Protein AF-C4F839-F1 (afdb_monomer_lite)

Secondary structure (DSSP, 8-state):
-------HHHHHHHHHHHTT-PPPPEES--S--HHHHHHHHHHHHHHH-TTS-----------S---EEHHHHHHHHHS-B--GGG-SS-EEEEE-TTT--TT--HHHHHHHHHS-B---HHHHTT--EEEEEETTEEEEEEEEEEEEETTSS---S----HHHHTT-EEEEEEEPPHHHHHHHTT-B-GGGSPTT---SEEEE--SS-HHHHHHHHHHHHHHHH-HHHHHHHHH--TT-TT---TT-HHHHHHHHHHHHHHTT-S-TTHHHHHHHT--TTGGGS---HHHHHTS-HHHHHHHHHHHHHHGGGSTTHIIIIIITTTHHHHHHHHHHHHTT--

Foldseek 3Di:
DDPPDPDPVVVVQVVCVVVVHHDFDKDAFDPDDPVRSQASVQVVCVVVDPVVDRDDDHDHDDDDGGIDGVVVVCLLVVAEADDLALFQAKEKEFELAPPDGPPDDPVSLLLSQFALAQDDPVQCQRHQKYFYDYPQFTAFIWGFPDKDQGPPDDRPNDDDDPVSSPNGIGTDTGGDDPLVCVSGHSHGHPVVDDPPDPHRIDIRGHLFHLVLLLLLLVLLVVCVPDLVSLVLLQVDDPPDPPRDDPPCVVVSVVVNLVSCVVGNLQPPCLVVLLVVLVDPCPLQDQDDPVSLVPDDLSNLSSSSNVLSVVCVVPPSCSSNGCSSVCSNSSSSVSSCVSSVSD

pLDDT: mean 80.48, std 17.96, range [26.86, 97.75]

Radius of gyration: 27.44 Å; chains: 1; bounding box: 58×52×88 Å

Sequence (342 aa):
MHDGSESDKARKIAEIQARGRQPLIEILAFGLDEKGAYKVEAAAIDLLGLKNLTNKQAGHESSLYGRIEVSELDARFDHGELTESDFLEDAVLVKVNQLYRNGMSDFELYEVTRGFWRVDKSKVEGIHLALAVYDGMVLEAYEIATWLPAGSGMCAARSVSQAELAHRMEFVGRVADRCIRDRYVGKGVSGLYAPGSANPIRYVKAAYSRKALAEIHRVLEDIELTGEKREWCSNFSFYDPLQDDPYGLENSLNELLDLAYRGGFVPVDYEVVYQSIGKDDIALRKASKKELSNLSDHQLVSILGYQFRDDHFDNGSWIRTYVANGLAYHYFHELAARWGCA

Organism: NCBI:txid521003

Structure (mmCIF, N/CA/C/O backbone):
data_AF-C4F839-F1
#
_entry.id   AF-C4F839-F1
#
loop_
_atom_site.group_PDB
_atom_site.id
_atom_site.type_symbol
_atom_site.label_atom_id
_atom_site.label_alt_id
_atom_site.label_comp_id
_atom_site.label_asym_id
_atom_site.label_entity_id
_atom_site.label_seq_id
_atom_site.pdbx_PDB_ins_code
_atom_site.Cartn_x
_atom_site.Cartn_y
_atom_site.Cartn_z
_atom_site.occupancy
_atom_site.B_iso_or_equiv
_atom_site.auth_seq_id
_atom_site.auth_comp_id
_atom_site.auth_asym_id
_atom_site.auth_atom_id
_atom_site.pdbx_PDB_model_num
ATOM 1 N N . MET A 1 1 ? -24.156 -15.213 -51.133 1.00 31.38 1 MET A N 1
ATOM 2 C CA . MET A 1 1 ? -23.637 -16.433 -51.790 1.00 31.38 1 MET A CA 1
ATOM 3 C C . MET A 1 1 ? -22.699 -17.102 -50.800 1.00 31.38 1 MET A C 1
ATOM 5 O O . MET A 1 1 ? -22.006 -16.384 -50.100 1.00 31.38 1 MET A O 1
ATOM 9 N N . HIS A 1 2 ? -22.802 -18.423 -50.661 1.00 27.88 2 HIS A N 1
ATOM 10 C CA . HIS A 1 2 ? -22.146 -19.255 -49.646 1.00 27.88 2 HIS A CA 1
ATOM 11 C C . HIS A 1 2 ? -20.632 -19.009 -49.521 1.00 27.88 2 HIS A C 1
ATOM 13 O O . HIS A 1 2 ? -19.911 -19.134 -50.509 1.00 27.88 2 HIS A O 1
ATOM 19 N N . ASP A 1 3 ? -20.175 -18.745 -48.296 1.00 34.38 3 ASP A N 1
ATOM 20 C CA . ASP A 1 3 ? -18.763 -18.720 -47.900 1.00 34.38 3 ASP A CA 1
ATOM 21 C C . ASP A 1 3 ? -18.244 -20.168 -47.794 1.00 34.38 3 ASP A C 1
ATOM 23 O O . ASP A 1 3 ? -18.296 -20.819 -46.752 1.00 34.38 3 ASP A O 1
ATOM 27 N N . GLY A 1 4 ? -17.844 -20.729 -48.935 1.00 38.25 4 GLY A N 1
ATOM 28 C CA . GLY A 1 4 ? -17.375 -22.108 -49.083 1.00 38.25 4 GLY A CA 1
ATOM 29 C C . GLY A 1 4 ? -15.868 -22.260 -48.883 1.00 38.25 4 GLY A C 1
ATOM 30 O O . GLY A 1 4 ? -15.170 -22.667 -49.807 1.00 38.25 4 GLY A O 1
ATOM 31 N N . SER A 1 5 ? -15.354 -21.953 -47.692 1.00 43.06 5 SER A N 1
ATOM 32 C CA . SER A 1 5 ? -13.978 -22.300 -47.317 1.00 43.06 5 SER A CA 1
ATOM 33 C C . SER A 1 5 ? -13.905 -22.723 -45.851 1.00 43.06 5 SER A C 1
ATOM 35 O O . SER A 1 5 ? -13.421 -21.980 -44.994 1.00 43.06 5 SER A O 1
ATOM 37 N N . GLU A 1 6 ? -14.302 -23.964 -45.566 1.00 50.94 6 GLU A N 1
ATOM 38 C CA . GLU A 1 6 ? -13.705 -24.715 -44.459 1.00 50.94 6 GLU A CA 1
ATOM 39 C C . GLU A 1 6 ? -12.196 -24.824 -44.729 1.00 50.94 6 GLU A C 1
ATOM 41 O O . GLU A 1 6 ? -11.729 -25.706 -45.446 1.00 50.94 6 GLU A O 1
ATOM 46 N N . SER A 1 7 ? -11.430 -23.840 -44.251 1.00 64.81 7 SER A N 1
ATOM 47 C CA . SER A 1 7 ? -10.008 -23.739 -44.581 1.00 64.81 7 SER A CA 1
ATOM 48 C C . SER A 1 7 ? -9.229 -24.912 -43.982 1.00 64.81 7 SER A C 1
ATOM 50 O O . SER A 1 7 ? -9.583 -25.433 -42.923 1.00 64.81 7 SER A O 1
ATOM 52 N N . ASP A 1 8 ? -8.122 -25.301 -44.614 1.00 64.12 8 ASP A N 1
ATOM 53 C CA . ASP A 1 8 ? -7.217 -26.357 -44.136 1.00 64.12 8 ASP A CA 1
ATOM 54 C C . ASP A 1 8 ? -6.820 -26.214 -42.651 1.00 64.12 8 ASP A C 1
ATOM 56 O O . ASP A 1 8 ? -6.572 -27.212 -41.970 1.00 64.12 8 ASP A O 1
ATOM 60 N N . LYS A 1 9 ? -6.847 -24.982 -42.123 1.00 65.06 9 LYS A N 1
ATOM 61 C CA . LYS A 1 9 ? -6.692 -24.645 -40.702 1.00 65.06 9 LYS A CA 1
ATOM 62 C C . LYS A 1 9 ? -7.774 -25.278 -39.821 1.00 65.06 9 LYS A C 1
ATOM 64 O O . LYS A 1 9 ? -7.443 -25.879 -38.802 1.00 65.06 9 LYS A O 1
ATOM 69 N N . ALA A 1 10 ? -9.048 -25.171 -40.202 1.00 74.69 10 ALA A N 1
ATOM 70 C CA . ALA A 1 10 ? -10.168 -25.737 -39.447 1.00 74.69 10 ALA A CA 1
ATOM 71 C C . ALA A 1 10 ? -10.065 -27.267 -39.378 1.00 74.69 10 ALA A C 1
ATOM 73 O O . ALA A 1 10 ? -10.194 -27.858 -38.306 1.00 74.69 10 ALA A O 1
ATOM 74 N N . ARG A 1 11 ? -9.699 -27.898 -40.501 1.00 79.06 11 ARG A N 1
ATOM 75 C CA . ARG A 1 11 ? -9.433 -29.339 -40.567 1.00 79.06 11 ARG A CA 1
ATOM 76 C C . ARG A 1 11 ? -8.268 -29.754 -39.664 1.00 79.06 11 ARG A C 1
ATOM 78 O O . ARG A 1 11 ? -8.359 -30.768 -38.976 1.00 79.06 11 ARG A O 1
ATOM 85 N N . LYS A 1 12 ? -7.184 -28.971 -39.629 1.00 74.38 12 LYS A N 1
ATOM 86 C CA . LYS A 1 12 ? -6.017 -29.264 -38.784 1.00 74.38 12 LYS A CA 1
ATOM 87 C C . LYS A 1 12 ? -6.312 -29.102 -37.292 1.00 74.38 12 LYS A C 1
ATOM 89 O O . LYS A 1 12 ? -5.870 -29.927 -36.497 1.00 74.38 12 LYS A O 1
ATOM 94 N N . ILE A 1 13 ? -7.082 -28.082 -36.915 1.00 77.62 13 ILE A N 1
ATOM 95 C CA . ILE A 1 13 ? -7.532 -27.873 -35.532 1.00 77.62 13 ILE A CA 1
ATOM 96 C C . ILE A 1 13 ? -8.406 -29.044 -35.073 1.00 77.62 13 ILE A C 1
ATOM 98 O O . ILE A 1 13 ? -8.151 -29.605 -34.008 1.00 77.62 13 ILE A O 1
ATOM 102 N N . ALA A 1 14 ? -9.359 -29.474 -35.906 1.00 80.31 14 ALA A N 1
ATOM 103 C CA . ALA A 1 14 ? -10.191 -30.640 -35.620 1.00 80.31 14 ALA A CA 1
ATOM 104 C C . ALA A 1 14 ? -9.354 -31.925 -35.462 1.00 80.31 14 ALA A C 1
ATOM 106 O O . ALA A 1 14 ? -9.616 -32.726 -34.568 1.00 80.31 14 ALA A O 1
ATOM 107 N N . GLU A 1 15 ? -8.298 -32.105 -36.266 1.00 83.12 15 GLU A N 1
ATOM 108 C CA . GLU A 1 15 ? -7.367 -33.237 -36.142 1.00 83.12 15 GLU A CA 1
ATOM 109 C C . GLU A 1 15 ? -6.588 -33.224 -34.811 1.00 83.12 15 GLU A C 1
ATOM 111 O O . GLU A 1 15 ? -6.397 -34.272 -34.192 1.00 83.12 15 GLU A O 1
ATOM 116 N N . ILE A 1 16 ? -6.137 -32.049 -34.357 1.00 79.69 16 ILE A N 1
ATOM 117 C CA . ILE A 1 16 ? -5.421 -31.881 -33.081 1.00 79.69 16 ILE A CA 1
ATOM 118 C C . ILE A 1 16 ? -6.354 -32.203 -31.905 1.00 79.69 16 ILE A C 1
ATOM 120 O O . ILE A 1 16 ? -5.985 -32.979 -31.019 1.00 79.69 16 ILE A O 1
ATOM 124 N N . GLN A 1 17 ? -7.582 -31.682 -31.951 1.00 81.69 17 GLN A N 1
ATOM 125 C CA . GLN A 1 17 ? -8.611 -31.909 -30.936 1.00 81.69 17 GLN A CA 1
ATOM 126 C C . GLN A 1 17 ? -9.064 -33.372 -30.882 1.00 81.69 17 GLN A C 1
ATOM 128 O O . GLN A 1 17 ? -9.204 -33.929 -29.794 1.00 81.69 17 GLN A O 1
ATOM 133 N N . ALA A 1 18 ? -9.187 -34.044 -32.032 1.00 83.88 18 ALA A N 1
ATOM 134 C CA . ALA A 1 18 ? -9.512 -35.470 -32.106 1.00 83.88 18 ALA A CA 1
ATOM 135 C C . ALA A 1 18 ? -8.459 -36.374 -31.433 1.00 83.88 18 ALA A C 1
ATOM 137 O O . ALA A 1 18 ? -8.766 -37.500 -31.047 1.00 83.88 18 ALA A O 1
ATOM 138 N N . ARG A 1 19 ? -7.221 -35.890 -31.254 1.00 85.62 19 ARG A N 1
ATOM 139 C CA . ARG A 1 19 ? -6.144 -36.588 -30.528 1.00 85.62 19 ARG A CA 1
ATOM 140 C C . ARG A 1 19 ? -6.087 -36.224 -29.037 1.00 85.62 19 ARG A C 1
ATOM 142 O O . ARG A 1 19 ? -5.096 -36.539 -28.380 1.00 85.62 19 ARG A O 1
ATOM 149 N N . GLY A 1 20 ? -7.109 -35.542 -28.512 1.00 78.06 20 GLY A N 1
ATOM 150 C CA . GLY A 1 20 ? -7.181 -35.101 -27.116 1.00 78.06 20 GLY A CA 1
ATOM 151 C C . GLY A 1 20 ? -6.183 -33.996 -26.760 1.00 78.06 20 GLY A C 1
ATOM 152 O O . GLY A 1 20 ? -5.874 -33.807 -25.587 1.00 78.06 20 GLY A O 1
ATOM 153 N N . ARG A 1 21 ? -5.639 -33.289 -27.758 1.00 73.81 21 ARG A N 1
ATOM 154 C CA . ARG A 1 21 ? -4.710 -32.167 -27.569 1.00 73.81 21 ARG A CA 1
ATOM 155 C C . ARG A 1 21 ? -5.401 -30.867 -27.958 1.00 73.81 21 ARG A C 1
ATOM 157 O O . ARG A 1 21 ? -6.303 -30.871 -28.788 1.00 73.81 21 ARG A O 1
ATOM 164 N N . GLN A 1 22 ? -4.967 -29.753 -27.385 1.00 70.94 22 GLN A N 1
ATOM 165 C CA . GLN A 1 22 ? -5.417 -28.430 -27.813 1.00 70.94 22 GLN A CA 1
ATOM 166 C C . GLN A 1 22 ? -4.364 -27.795 -28.728 1.00 70.94 22 GLN A C 1
ATOM 168 O O . GLN A 1 22 ? -3.172 -28.060 -28.545 1.00 70.94 22 GLN A O 1
ATOM 173 N N . PRO A 1 23 ? -4.767 -26.996 -29.732 1.00 71.62 23 PRO A N 1
ATOM 174 C CA . PRO A 1 23 ? -3.825 -26.205 -30.511 1.00 71.62 23 PRO A CA 1
ATOM 175 C C . PRO A 1 23 ? -3.066 -25.243 -29.592 1.00 71.62 23 PRO A C 1
ATOM 177 O O . PRO A 1 23 ? -3.677 -24.401 -28.940 1.00 71.62 23 PRO A O 1
ATOM 180 N N . LEU A 1 24 ? -1.741 -25.376 -29.545 1.00 61.72 24 LEU A N 1
ATOM 181 C CA . LEU A 1 24 ? -0.869 -24.419 -28.872 1.00 61.72 24 LEU A CA 1
ATOM 182 C C . LEU A 1 24 ? -0.624 -23.246 -29.824 1.00 61.72 24 LEU A C 1
ATOM 184 O O . LEU A 1 24 ? -0.189 -23.457 -30.958 1.00 61.72 24 LEU A O 1
ATOM 188 N N . ILE A 1 25 ? -0.934 -22.031 -29.376 1.00 69.12 25 ILE A N 1
ATOM 189 C CA . ILE A 1 25 ? -0.643 -20.802 -30.114 1.00 69.12 25 ILE A CA 1
ATOM 190 C C . ILE A 1 25 ? 0.573 -20.160 -29.449 1.00 69.12 25 ILE A C 1
ATOM 192 O O . ILE A 1 25 ? 0.538 -19.835 -28.266 1.00 69.12 25 ILE A O 1
ATOM 196 N N . GLU A 1 26 ? 1.649 -19.998 -30.213 1.00 53.44 26 GLU A N 1
ATOM 197 C CA . GLU A 1 26 ? 2.885 -19.353 -29.767 1.00 53.44 26 GLU A CA 1
ATOM 198 C C . GLU A 1 26 ? 3.080 -18.059 -30.559 1.00 53.44 26 GLU A C 1
ATOM 200 O O . GLU A 1 26 ? 2.948 -18.053 -31.788 1.00 53.44 26 GLU A O 1
ATOM 205 N N . ILE A 1 27 ? 3.409 -16.961 -29.873 1.00 63.25 27 ILE A N 1
ATOM 206 C CA . ILE A 1 27 ? 3.765 -15.707 -30.535 1.00 63.25 27 ILE A CA 1
ATOM 207 C C . ILE A 1 27 ? 5.277 -15.685 -30.721 1.00 63.25 27 ILE A C 1
ATOM 209 O O . ILE A 1 27 ? 6.064 -15.746 -29.775 1.00 63.25 27 ILE A O 1
ATOM 213 N N . LEU A 1 28 ? 5.689 -15.602 -31.982 1.00 58.81 28 LEU A N 1
ATOM 214 C CA . LEU A 1 28 ? 7.099 -15.652 -32.357 1.00 58.81 28 LEU A CA 1
ATOM 215 C C . LEU A 1 28 ? 7.847 -14.358 -32.005 1.00 58.81 28 LEU A C 1
ATOM 217 O O . LEU A 1 28 ? 9.028 -14.427 -31.677 1.00 58.81 28 LEU A O 1
ATOM 221 N N . ALA A 1 29 ? 7.169 -13.208 -32.053 1.00 61.94 29 ALA A N 1
ATOM 222 C CA . ALA A 1 29 ? 7.664 -11.913 -31.589 1.00 61.94 29 ALA A CA 1
ATOM 223 C C . ALA A 1 29 ? 6.498 -10.950 -31.302 1.00 61.94 29 ALA A C 1
ATOM 225 O O . ALA A 1 29 ? 5.458 -11.031 -31.954 1.00 61.94 29 ALA A O 1
ATOM 226 N N . PHE A 1 30 ? 6.685 -10.027 -30.354 1.00 59.69 30 PHE A N 1
ATOM 227 C CA . PHE A 1 30 ? 5.681 -9.047 -29.914 1.00 59.69 30 PHE A CA 1
ATOM 228 C C . PHE A 1 30 ? 6.278 -7.627 -29.860 1.00 59.69 30 PHE A C 1
ATOM 230 O O . PHE A 1 30 ? 7.500 -7.475 -29.883 1.00 59.69 30 PHE A O 1
ATOM 237 N N . GLY A 1 31 ? 5.425 -6.595 -29.793 1.00 51.44 31 GLY A N 1
ATOM 238 C CA . GLY A 1 31 ? 5.858 -5.191 -29.668 1.00 51.44 31 GLY A CA 1
ATOM 239 C C . GLY A 1 31 ? 6.483 -4.601 -30.938 1.00 51.44 31 GLY A C 1
ATOM 240 O O . GLY A 1 31 ? 7.258 -3.649 -30.873 1.00 51.44 31 GLY A O 1
ATOM 241 N N . LEU A 1 32 ? 6.185 -5.193 -32.095 1.00 56.88 32 LEU A N 1
ATOM 242 C CA . LEU A 1 32 ? 6.723 -4.772 -33.384 1.00 56.88 32 LEU A CA 1
ATOM 243 C C . LEU A 1 32 ? 5.820 -3.715 -34.022 1.00 56.88 32 LEU A C 1
ATOM 245 O O . LEU A 1 32 ? 4.595 -3.799 -33.935 1.00 56.88 32 LEU A O 1
ATOM 249 N N . ASP A 1 33 ? 6.426 -2.755 -34.719 1.00 58.97 33 ASP A N 1
ATOM 250 C CA . ASP A 1 33 ? 5.683 -1.967 -35.694 1.00 58.97 33 ASP A CA 1
ATOM 251 C C . ASP A 1 33 ? 5.231 -2.871 -36.855 1.00 58.97 33 ASP A C 1
ATOM 253 O O . ASP A 1 33 ? 5.729 -3.984 -37.045 1.00 58.97 33 ASP A O 1
ATOM 257 N N . GLU A 1 34 ? 4.266 -2.402 -37.646 1.00 54.25 34 GLU A N 1
ATOM 258 C CA . GLU A 1 34 ? 3.679 -3.199 -38.731 1.00 54.25 34 GLU A CA 1
ATOM 259 C C . GLU A 1 34 ? 4.761 -3.752 -39.679 1.00 54.25 34 GLU A C 1
ATOM 261 O O . GLU A 1 34 ? 4.747 -4.921 -40.061 1.00 54.25 34 GLU A O 1
ATOM 266 N N . LYS A 1 35 ? 5.777 -2.935 -39.979 1.00 53.91 35 LYS A N 1
ATOM 267 C CA . LYS A 1 35 ? 6.919 -3.335 -40.808 1.00 53.91 35 LYS A CA 1
ATOM 268 C C . LYS A 1 35 ? 7.778 -4.417 -40.151 1.00 53.91 35 LYS A C 1
ATOM 270 O O . LYS A 1 35 ? 8.268 -5.289 -40.863 1.00 53.91 35 LYS A O 1
ATOM 275 N N . GLY A 1 36 ? 7.993 -4.369 -38.839 1.00 53.62 36 GLY A N 1
ATOM 276 C CA . GLY A 1 36 ? 8.740 -5.371 -38.085 1.00 53.62 36 GLY A CA 1
ATOM 277 C C . GLY A 1 36 ? 8.009 -6.709 -37.997 1.00 53.62 36 GLY A C 1
ATOM 278 O O . GLY A 1 36 ? 8.639 -7.754 -38.167 1.00 53.62 36 GLY A O 1
ATOM 279 N N . ALA A 1 37 ? 6.687 -6.688 -37.805 1.00 66.31 37 ALA A N 1
ATOM 280 C CA . ALA A 1 37 ? 5.865 -7.896 -37.725 1.00 66.31 37 ALA A CA 1
ATOM 281 C C . ALA A 1 37 ? 5.934 -8.727 -39.018 1.00 66.31 37 ALA A C 1
ATOM 283 O O . ALA A 1 37 ? 6.200 -9.930 -38.958 1.00 66.31 37 ALA A O 1
ATOM 284 N N . TYR A 1 38 ? 5.814 -8.074 -40.183 1.00 57.84 38 TYR A N 1
ATOM 285 C CA . TYR A 1 38 ? 5.910 -8.745 -41.487 1.00 57.84 38 TYR A CA 1
ATOM 286 C C . TYR A 1 38 ? 7.250 -9.465 -41.695 1.00 57.84 38 TYR A C 1
ATOM 288 O O . TYR A 1 38 ? 7.291 -10.577 -42.223 1.00 57.84 38 TYR A O 1
ATOM 296 N N . LYS A 1 39 ? 8.352 -8.860 -41.240 1.00 54.81 39 LYS A N 1
ATOM 297 C CA . LYS A 1 39 ? 9.701 -9.420 -41.403 1.00 54.81 39 LYS A CA 1
ATOM 298 C C . LYS A 1 39 ? 9.928 -10.670 -40.556 1.00 54.81 39 LYS A C 1
ATOM 300 O O . LYS A 1 39 ? 10.524 -11.643 -41.023 1.00 54.81 39 LYS A O 1
ATOM 305 N N . VAL A 1 40 ? 9.445 -10.659 -39.310 1.00 66.44 40 VAL A N 1
ATOM 306 C CA . VAL A 1 40 ? 9.547 -11.824 -38.420 1.00 66.44 40 VAL A CA 1
ATOM 307 C C . VAL A 1 40 ? 8.693 -12.977 -38.932 1.00 66.44 40 VAL A C 1
ATOM 309 O O . VAL A 1 40 ? 9.166 -14.115 -38.951 1.00 66.44 40 VAL A O 1
ATOM 312 N N . GLU A 1 41 ? 7.467 -12.690 -39.375 1.00 61.31 41 GLU A N 1
ATOM 313 C CA . GLU A 1 41 ? 6.574 -13.703 -39.941 1.00 61.31 41 GLU A CA 1
ATOM 314 C C . GLU A 1 41 ? 7.255 -14.440 -41.096 1.00 61.31 41 GLU A C 1
ATOM 316 O O . GLU A 1 41 ? 7.307 -15.669 -41.124 1.00 61.31 41 GLU A O 1
ATOM 321 N N . ALA A 1 42 ? 7.858 -13.699 -42.015 1.00 51.59 42 ALA A N 1
ATOM 322 C CA . ALA A 1 42 ? 8.511 -14.297 -43.158 1.00 51.59 42 ALA A CA 1
ATOM 323 C C . ALA A 1 42 ? 9.749 -15.122 -42.823 1.00 51.59 42 ALA A C 1
ATOM 325 O O . ALA A 1 42 ? 9.905 -16.218 -43.352 1.00 51.59 42 ALA A O 1
ATOM 326 N N . ALA A 1 43 ? 10.601 -14.629 -41.919 1.00 55.69 43 ALA A N 1
ATOM 327 C CA . ALA A 1 43 ? 11.754 -15.389 -41.452 1.00 55.69 43 ALA A CA 1
ATOM 328 C C . ALA A 1 43 ? 11.321 -16.721 -40.815 1.00 55.69 43 ALA A C 1
ATOM 330 O O . ALA A 1 43 ? 11.978 -17.746 -40.997 1.00 55.69 43 ALA A O 1
ATOM 331 N N . ALA A 1 44 ? 10.194 -16.727 -40.098 1.00 65.94 44 ALA A N 1
ATOM 332 C CA . ALA A 1 44 ? 9.634 -17.939 -39.519 1.00 65.94 44 ALA A CA 1
ATOM 333 C C . ALA A 1 44 ? 9.037 -18.886 -40.571 1.00 65.94 44 ALA A C 1
ATOM 335 O O . ALA A 1 44 ? 9.231 -20.099 -40.472 1.00 65.94 44 ALA A O 1
ATOM 336 N N . ILE A 1 45 ? 8.355 -18.350 -41.588 1.00 54.22 45 ILE A N 1
ATOM 337 C CA . ILE A 1 45 ? 7.828 -19.131 -42.718 1.00 54.22 45 ILE A CA 1
ATOM 338 C C . ILE A 1 45 ? 8.970 -19.815 -43.479 1.00 54.22 45 ILE A C 1
ATOM 340 O O . ILE A 1 45 ? 8.887 -21.014 -43.759 1.00 54.22 45 ILE A O 1
ATOM 344 N N . ASP A 1 46 ? 10.046 -19.082 -43.761 1.00 50.69 46 ASP A N 1
ATOM 345 C CA . ASP A 1 46 ? 11.216 -19.595 -44.474 1.00 50.69 46 ASP A CA 1
ATOM 346 C C . ASP A 1 46 ? 11.940 -20.683 -43.666 1.00 50.69 46 ASP A C 1
ATOM 348 O O . ASP A 1 46 ? 12.334 -21.711 -44.221 1.00 50.69 46 ASP A O 1
ATOM 352 N N . LEU A 1 47 ? 12.062 -20.499 -42.344 1.00 52.31 47 LEU A N 1
ATOM 353 C CA . LEU A 1 47 ? 12.706 -21.453 -41.435 1.00 52.31 47 LEU A CA 1
ATOM 354 C C . LEU A 1 47 ? 11.905 -22.756 -41.271 1.00 52.31 47 LEU A C 1
ATOM 356 O O . LEU A 1 47 ? 12.487 -23.839 -41.213 1.00 52.31 47 LEU A O 1
ATOM 360 N N . LEU A 1 48 ? 10.575 -22.665 -41.166 1.00 57.72 48 LEU A N 1
ATOM 361 C CA . LEU A 1 48 ? 9.690 -23.818 -40.942 1.00 57.72 48 LEU A CA 1
ATOM 362 C C . LEU A 1 48 ? 9.292 -24.533 -42.245 1.00 57.72 48 LEU A C 1
ATOM 364 O O . LEU A 1 48 ? 8.850 -25.686 -42.204 1.00 57.72 48 LEU A O 1
ATOM 368 N N . GLY A 1 49 ? 9.484 -23.873 -43.390 1.00 43.03 49 GLY A N 1
ATOM 369 C CA . GLY A 1 49 ? 9.191 -24.376 -44.725 1.00 43.03 49 GLY A CA 1
ATOM 370 C C . GLY A 1 49 ? 7.693 -24.398 -45.056 1.00 43.03 49 GLY A C 1
ATOM 371 O O . GLY A 1 49 ? 6.861 -24.916 -44.309 1.00 43.03 49 GLY A O 1
ATOM 372 N N . LEU A 1 50 ? 7.348 -23.931 -46.261 1.00 43.88 50 LEU A N 1
ATOM 373 C CA . LEU A 1 50 ? 5.979 -23.826 -46.807 1.00 43.88 50 LEU A CA 1
ATOM 374 C C . LEU A 1 50 ? 5.170 -25.142 -46.851 1.00 43.88 50 LEU A C 1
ATOM 376 O O . LEU A 1 50 ? 3.984 -25.122 -47.161 1.00 43.88 50 LEU A O 1
ATOM 380 N N . LYS A 1 51 ? 5.774 -26.300 -46.548 1.00 44.75 51 LYS A N 1
ATOM 381 C CA . LYS A 1 51 ? 5.062 -27.590 -46.497 1.00 44.75 51 LYS A CA 1
ATOM 382 C C . LYS A 1 51 ? 4.338 -27.845 -45.168 1.00 44.75 51 LYS A C 1
ATOM 384 O O . LYS A 1 51 ? 3.476 -28.717 -45.134 1.00 44.75 51 LYS A O 1
ATOM 389 N N . ASN A 1 52 ? 4.648 -27.085 -44.113 1.00 48.34 52 ASN A N 1
ATOM 390 C CA . ASN A 1 52 ? 4.039 -27.223 -42.783 1.00 48.34 52 ASN A CA 1
ATOM 391 C C . ASN A 1 52 ? 3.131 -26.043 -42.386 1.00 48.34 52 ASN A C 1
ATOM 393 O O . ASN A 1 52 ? 2.627 -26.018 -41.264 1.00 48.34 52 ASN A O 1
ATOM 397 N N . LEU A 1 53 ? 2.909 -25.073 -43.279 1.00 51.59 53 LEU A N 1
ATOM 398 C CA . LEU A 1 53 ? 2.207 -23.824 -42.975 1.00 51.59 53 LEU A CA 1
ATOM 399 C C . LEU A 1 53 ? 1.118 -23.544 -44.020 1.00 51.59 53 LEU A C 1
ATOM 401 O O . LEU A 1 53 ? 1.371 -23.578 -45.217 1.00 51.59 53 LEU A O 1
ATOM 405 N N . THR A 1 54 ? -0.102 -23.257 -43.564 1.00 45.72 54 THR A N 1
ATOM 406 C CA . THR A 1 54 ? -1.288 -23.000 -44.411 1.00 45.72 54 THR A CA 1
ATOM 407 C C . THR A 1 54 ? -1.544 -21.510 -44.701 1.00 45.72 54 THR A C 1
ATOM 409 O O . THR A 1 54 ? -2.621 -21.166 -45.185 1.00 45.72 54 THR A O 1
ATOM 412 N N . ASN A 1 55 ? -0.602 -20.608 -44.392 1.00 42.78 55 ASN A N 1
ATOM 413 C CA . ASN A 1 55 ? -0.770 -19.155 -44.570 1.00 42.78 55 ASN A CA 1
ATOM 414 C C . ASN A 1 55 ? -0.309 -18.660 -45.955 1.00 42.78 55 ASN A C 1
ATOM 416 O O . ASN A 1 55 ? 0.550 -19.264 -46.591 1.00 42.78 55 ASN A O 1
ATOM 420 N N . LYS A 1 56 ? -0.920 -17.566 -46.438 1.00 40.12 56 LYS A N 1
ATOM 421 C CA . LYS A 1 56 ? -0.935 -17.148 -47.857 1.00 40.12 56 LYS A CA 1
ATOM 422 C C . LYS A 1 56 ? 0.017 -15.998 -48.260 1.00 40.12 56 LYS A C 1
ATOM 424 O O . LYS A 1 56 ? -0.061 -15.584 -49.415 1.00 40.12 56 LYS A O 1
ATOM 429 N N . GLN A 1 57 ? 0.906 -15.475 -47.405 1.00 37.91 57 GLN A N 1
ATOM 430 C CA . GLN A 1 57 ? 1.819 -14.378 -47.803 1.00 37.91 57 GLN A CA 1
ATOM 431 C C . GLN A 1 57 ? 3.156 -14.386 -47.026 1.00 37.91 57 GLN A C 1
ATOM 433 O O . GLN A 1 57 ? 3.168 -14.776 -45.866 1.00 37.91 57 GLN A O 1
ATOM 438 N N . ALA A 1 58 ? 4.271 -14.005 -47.677 1.00 35.97 58 ALA A N 1
ATOM 439 C CA . ALA A 1 58 ? 5.657 -14.127 -47.179 1.00 35.97 58 ALA A CA 1
ATOM 440 C C . ALA A 1 58 ? 6.527 -12.888 -47.521 1.00 35.97 58 ALA A C 1
ATOM 442 O O . ALA A 1 58 ? 6.306 -12.270 -48.564 1.00 35.97 58 ALA A O 1
ATOM 443 N N . GLY A 1 59 ? 7.536 -12.549 -46.698 1.00 34.75 59 GLY A N 1
ATOM 444 C CA . GLY A 1 59 ? 8.514 -11.462 -46.962 1.00 34.75 59 GLY A CA 1
ATOM 445 C C . GLY A 1 59 ? 9.589 -11.129 -45.883 1.00 34.75 59 GLY A C 1
ATOM 446 O O . GLY A 1 59 ? 9.310 -10.406 -44.938 1.00 34.75 59 GLY A O 1
ATOM 447 N N . HIS A 1 60 ? 10.797 -11.689 -46.054 1.00 32.38 60 HIS A N 1
ATOM 448 C CA . HIS A 1 60 ? 12.176 -11.403 -45.577 1.00 32.38 60 HIS A CA 1
ATOM 449 C C . HIS A 1 60 ? 12.594 -10.576 -44.312 1.00 32.38 60 HIS A C 1
ATOM 451 O O . HIS A 1 60 ? 12.270 -9.403 -44.156 1.00 32.38 60 HIS A O 1
ATOM 457 N N . GLU A 1 61 ? 13.584 -11.181 -43.614 1.00 28.73 61 GLU A N 1
ATOM 458 C CA . GLU A 1 61 ? 14.782 -10.660 -42.885 1.00 28.73 61 GLU A CA 1
ATOM 459 C C . GLU A 1 61 ? 14.762 -10.425 -41.351 1.00 28.73 61 GLU A C 1
ATOM 461 O O . GLU A 1 61 ? 13.996 -9.639 -40.805 1.00 28.73 61 GLU A O 1
ATOM 466 N N . SER A 1 62 ? 15.679 -11.123 -40.654 1.00 30.06 62 SER A N 1
ATOM 467 C CA . SER A 1 62 ? 15.574 -11.560 -39.250 1.00 30.06 62 SER A CA 1
ATOM 468 C C . SER A 1 62 ? 16.484 -10.862 -38.226 1.00 30.06 62 SER A C 1
ATOM 470 O O . SER A 1 62 ? 17.482 -10.251 -38.588 1.00 30.06 62 SER A O 1
ATOM 472 N N . SER A 1 63 ? 16.193 -11.201 -36.959 1.00 29.42 63 SER A N 1
ATOM 473 C CA . SER A 1 63 ? 17.062 -11.298 -35.770 1.00 29.42 63 SER A CA 1
ATOM 474 C C . SER A 1 63 ? 16.990 -10.123 -34.796 1.00 29.42 63 SER A C 1
ATOM 476 O O . SER A 1 63 ? 17.728 -9.163 -34.966 1.00 29.42 63 SER A O 1
ATOM 478 N N . LEU A 1 64 ? 16.121 -10.235 -33.773 1.00 26.86 64 LEU A N 1
ATOM 479 C CA . LEU A 1 64 ? 16.223 -9.535 -32.471 1.00 26.86 64 LEU A CA 1
ATOM 480 C C . LEU A 1 64 ? 15.174 -9.978 -31.416 1.00 26.86 64 LEU A C 1
ATOM 482 O O . LEU A 1 64 ? 15.329 -9.642 -30.246 1.00 26.86 64 LEU A O 1
ATOM 486 N N . TYR A 1 65 ? 14.139 -10.750 -31.772 1.00 37.72 65 TYR A N 1
ATOM 487 C CA . TYR A 1 65 ? 12.974 -10.962 -30.897 1.00 37.72 65 TYR A CA 1
ATOM 488 C C . TYR A 1 65 ? 12.688 -12.455 -30.670 1.00 37.72 65 TYR A C 1
ATOM 490 O O . TYR A 1 65 ? 12.555 -13.217 -31.625 1.00 37.72 65 TYR A O 1
ATOM 498 N N . GLY A 1 66 ? 12.679 -12.875 -29.401 1.00 38.41 66 GLY A N 1
ATOM 499 C CA . GLY A 1 66 ? 12.434 -14.255 -28.965 1.00 38.41 66 GLY A CA 1
ATOM 500 C C . GLY A 1 66 ? 10.958 -14.565 -28.677 1.00 38.41 66 GLY A C 1
ATOM 501 O O . GLY A 1 66 ? 10.141 -13.656 -28.543 1.00 38.41 66 GLY A O 1
ATOM 502 N N . ARG A 1 67 ? 10.662 -15.868 -28.569 1.00 35.56 67 ARG A N 1
ATOM 503 C CA . ARG A 1 67 ? 9.328 -16.483 -28.417 1.00 35.56 67 ARG A CA 1
ATOM 504 C C . ARG A 1 67 ? 8.709 -16.207 -27.043 1.00 35.56 67 ARG A C 1
ATOM 506 O O . ARG A 1 67 ? 9.423 -16.334 -26.052 1.00 35.56 67 ARG A O 1
ATOM 513 N N . ILE A 1 68 ? 7.402 -15.936 -26.995 1.00 41.75 68 ILE A N 1
ATOM 514 C CA . ILE A 1 68 ? 6.589 -15.875 -25.764 1.00 41.75 68 ILE A CA 1
ATOM 515 C C . ILE A 1 68 ? 5.287 -16.663 -25.963 1.00 41.75 68 ILE A C 1
ATOM 517 O O . ILE A 1 68 ? 4.681 -16.636 -27.039 1.00 41.75 68 ILE A O 1
ATOM 521 N N . GLU A 1 69 ? 4.871 -17.394 -24.929 1.00 41.19 69 GLU A N 1
ATOM 522 C CA . GLU A 1 69 ? 3.614 -18.145 -24.919 1.00 41.19 69 GLU A CA 1
ATOM 523 C C . GLU A 1 69 ? 2.412 -17.187 -24.837 1.00 41.19 69 GLU A C 1
ATOM 525 O O . GLU A 1 69 ? 2.459 -16.181 -24.132 1.00 41.19 69 GLU A O 1
ATOM 530 N N . VAL A 1 70 ? 1.309 -17.479 -25.537 1.00 41.59 70 VAL A N 1
ATOM 531 C CA . VAL A 1 70 ? 0.105 -16.622 -25.503 1.00 41.59 70 VAL A CA 1
ATOM 532 C C . VAL A 1 70 ? -0.490 -16.523 -24.100 1.00 41.59 70 VAL A C 1
ATOM 534 O O . VAL A 1 70 ? -0.942 -15.453 -23.722 1.00 41.59 70 VAL A O 1
ATOM 537 N N . SER A 1 71 ? -0.426 -17.587 -23.299 1.00 42.88 71 SER A N 1
ATOM 538 C CA . SER A 1 71 ? -0.862 -17.564 -21.895 1.00 42.88 71 SER A CA 1
ATOM 539 C C . SER A 1 71 ? -0.057 -16.570 -21.049 1.00 42.88 71 SER A C 1
ATOM 541 O O . SER A 1 71 ? -0.600 -15.918 -20.162 1.00 42.88 71 SER A O 1
ATOM 543 N N . GLU A 1 72 ? 1.227 -16.408 -21.363 1.00 43.69 72 GLU A N 1
ATOM 544 C CA . GLU A 1 72 ? 2.116 -15.432 -20.744 1.00 43.69 72 GLU A CA 1
ATOM 545 C C . GLU A 1 72 ? 1.821 -14.011 -21.250 1.00 43.69 72 GLU A C 1
ATOM 547 O O . GLU A 1 72 ? 2.028 -13.047 -20.523 1.00 43.69 72 GLU A O 1
ATOM 552 N N . LEU A 1 73 ? 1.289 -13.869 -22.470 1.00 47.59 73 LEU A N 1
ATOM 553 C CA . LEU A 1 73 ? 0.808 -12.599 -23.013 1.00 47.59 73 LEU A CA 1
ATOM 554 C C . LEU A 1 73 ? -0.547 -12.186 -22.409 1.00 47.59 73 LEU A C 1
ATOM 556 O O . LEU A 1 73 ? -0.709 -11.033 -22.028 1.00 47.59 73 LEU A O 1
ATOM 560 N N . ASP A 1 74 ? -1.489 -13.120 -22.273 1.00 44.34 74 ASP A N 1
ATOM 561 C CA . ASP A 1 74 ? -2.788 -12.887 -21.633 1.00 44.34 74 ASP A CA 1
ATOM 562 C C . ASP A 1 74 ? -2.598 -12.559 -20.147 1.00 44.34 74 ASP A C 1
ATOM 564 O O . ASP A 1 74 ? -3.158 -11.581 -19.663 1.00 44.34 74 ASP A O 1
ATOM 568 N N . ALA A 1 75 ? -1.710 -13.273 -19.442 1.00 46.47 75 ALA A N 1
ATOM 569 C CA . ALA A 1 75 ? -1.276 -12.878 -18.102 1.00 46.47 75 ALA A CA 1
ATOM 570 C C . ALA A 1 75 ? -0.696 -11.450 -18.103 1.00 46.47 75 ALA A C 1
ATOM 572 O O . ALA A 1 75 ? -1.081 -10.624 -17.284 1.00 46.47 75 ALA A O 1
ATOM 573 N N . ARG A 1 76 ? 0.151 -11.099 -19.081 1.00 48.47 76 ARG A N 1
ATOM 574 C CA . ARG A 1 76 ? 0.723 -9.747 -19.199 1.00 48.47 76 ARG A CA 1
ATOM 575 C C . ARG A 1 76 ? -0.294 -8.629 -19.473 1.00 48.47 76 ARG A C 1
ATOM 577 O O . ARG A 1 76 ? 0.045 -7.481 -19.233 1.00 48.47 76 ARG A O 1
ATOM 584 N N . PHE A 1 77 ? -1.501 -8.904 -19.965 1.00 44.34 77 PHE A N 1
ATOM 585 C CA . PHE A 1 77 ? -2.495 -7.857 -20.264 1.00 44.34 77 PHE A CA 1
ATOM 586 C C . PHE A 1 77 ? -3.762 -7.919 -19.394 1.00 44.34 77 PHE A C 1
ATOM 588 O O . PHE A 1 77 ? -4.527 -6.957 -19.384 1.00 44.34 77 PHE A O 1
ATOM 595 N N . ASP A 1 78 ? -3.972 -8.997 -18.633 1.00 50.78 78 ASP A N 1
ATOM 596 C CA . ASP A 1 78 ? -5.139 -9.190 -17.751 1.00 50.78 78 ASP A CA 1
ATOM 597 C C . ASP A 1 78 ? -4.866 -8.786 -16.283 1.00 50.78 78 ASP A C 1
ATOM 599 O O . ASP A 1 78 ? -5.727 -8.817 -15.401 1.00 50.78 78 ASP A O 1
ATOM 603 N N . HIS A 1 79 ? -3.635 -8.386 -15.973 1.00 61.12 79 HIS A N 1
ATOM 604 C CA . HIS A 1 79 ? -3.232 -7.946 -14.644 1.00 61.12 79 HIS A CA 1
ATOM 605 C C . HIS A 1 79 ? -3.477 -6.440 -14.496 1.00 61.12 79 HIS A C 1
ATOM 607 O O . HIS A 1 79 ? -2.633 -5.629 -14.857 1.00 61.12 79 HIS A O 1
ATOM 613 N N . GLY A 1 80 ? -4.661 -6.097 -13.970 1.00 74.19 80 GLY A N 1
ATOM 614 C CA . GLY A 1 80 ? -5.192 -4.730 -13.842 1.00 74.19 80 GLY A CA 1
ATOM 615 C C . GLY A 1 80 ? -4.186 -3.603 -13.548 1.00 74.19 80 GLY A C 1
ATOM 616 O O . GLY A 1 80 ? -3.164 -3.802 -12.896 1.00 74.19 80 GLY A O 1
ATOM 617 N N . GLU A 1 81 ? -4.504 -2.405 -14.035 1.00 87.69 81 GLU A N 1
ATOM 618 C CA . GLU A 1 81 ? -3.677 -1.199 -13.895 1.00 87.69 81 GLU A CA 1
ATOM 619 C C . GLU A 1 81 ? -3.608 -0.701 -12.445 1.00 87.69 81 GLU A C 1
ATOM 621 O O . GLU A 1 81 ? -4.628 -0.617 -11.762 1.00 87.69 81 GLU A O 1
ATOM 626 N N . LEU A 1 82 ? -2.401 -0.329 -12.013 1.00 90.25 82 LEU A N 1
ATOM 627 C CA . LEU A 1 82 ? -2.131 0.309 -10.730 1.00 90.25 82 LEU A CA 1
ATOM 628 C C . LEU A 1 82 ? -2.406 1.810 -10.796 1.00 90.25 82 LEU A C 1
ATOM 630 O O . LEU A 1 82 ? -1.978 2.513 -11.718 1.00 90.25 82 LEU A O 1
ATOM 634 N N . THR A 1 83 ? -3.024 2.319 -9.741 1.00 89.44 83 THR A N 1
ATOM 635 C CA . THR A 1 83 ? -3.173 3.744 -9.452 1.00 89.44 83 THR A CA 1
ATOM 636 C C . THR A 1 83 ? -2.315 4.141 -8.250 1.00 89.44 83 THR A C 1
ATOM 638 O O . THR A 1 83 ? -1.756 3.301 -7.548 1.00 89.44 83 THR A O 1
ATOM 641 N N . GLU A 1 84 ? -2.177 5.444 -7.978 1.00 85.81 84 GLU A N 1
ATOM 642 C CA . GLU A 1 84 ? -1.380 5.926 -6.832 1.00 85.81 84 GLU A CA 1
ATOM 643 C C . GLU A 1 84 ? -1.907 5.395 -5.481 1.00 85.81 84 GLU A C 1
ATOM 645 O O . GLU A 1 84 ? -1.134 5.195 -4.546 1.00 85.81 84 GLU A O 1
ATOM 650 N N . SER A 1 85 ? -3.205 5.080 -5.401 1.00 82.94 85 SER A N 1
ATOM 651 C CA . SER A 1 85 ? -3.851 4.461 -4.237 1.00 82.94 85 SER A CA 1
ATOM 652 C C . SER A 1 85 ? -3.403 3.029 -3.941 1.00 82.94 85 SER A C 1
ATOM 654 O O . SER A 1 85 ? -3.643 2.548 -2.839 1.00 82.94 85 SER A O 1
ATOM 656 N N . ASP A 1 86 ? -2.765 2.335 -4.886 1.00 87.00 86 ASP A N 1
ATOM 657 C CA . ASP A 1 86 ? -2.321 0.951 -4.679 1.00 87.00 86 ASP A CA 1
ATOM 658 C C . ASP A 1 86 ? -0.963 0.856 -3.966 1.00 87.00 86 ASP A C 1
ATOM 660 O O . ASP A 1 86 ? -0.554 -0.234 -3.551 1.00 87.00 86 ASP A O 1
ATOM 664 N N . PHE A 1 87 ? -0.266 1.988 -3.809 1.00 88.88 87 PHE A N 1
ATOM 665 C CA . PHE A 1 87 ? 1.067 2.062 -3.219 1.00 88.88 87 PHE A CA 1
ATOM 666 C C . PHE A 1 87 ? 1.008 2.258 -1.699 1.00 88.88 87 PHE A C 1
ATOM 668 O O . PHE A 1 87 ? 0.416 3.216 -1.196 1.00 88.88 87 PHE A O 1
ATOM 675 N N . LEU A 1 88 ? 1.677 1.351 -0.979 1.00 83.69 88 LEU A N 1
ATOM 676 C CA . LEU A 1 88 ? 1.733 1.292 0.496 1.00 83.69 88 LEU A CA 1
ATOM 677 C C . LEU A 1 88 ? 3.003 1.908 1.107 1.00 83.69 88 LEU A C 1
ATOM 679 O O . LEU A 1 88 ? 3.143 2.010 2.329 1.00 83.69 88 LEU A O 1
ATOM 683 N N . GLU A 1 89 ? 3.959 2.234 0.245 1.00 86.12 89 GLU A N 1
ATOM 684 C CA . GLU A 1 89 ? 5.202 2.933 0.543 1.00 86.12 89 GLU A CA 1
ATOM 685 C C . GLU A 1 89 ? 5.684 3.667 -0.712 1.00 86.12 89 GLU A C 1
ATOM 687 O O . GLU A 1 89 ? 5.323 3.300 -1.837 1.00 86.12 89 GLU A O 1
ATOM 692 N N . ASP A 1 90 ? 6.446 4.742 -0.518 1.00 91.81 90 ASP A N 1
ATOM 693 C CA . ASP A 1 90 ? 6.982 5.508 -1.636 1.00 91.81 90 ASP A CA 1
ATOM 694 C C . ASP A 1 90 ? 7.859 4.598 -2.505 1.00 91.81 90 ASP A C 1
ATOM 696 O O . ASP A 1 90 ? 8.694 3.839 -2.005 1.00 91.81 90 ASP A O 1
ATOM 700 N N . ALA A 1 91 ? 7.677 4.692 -3.820 1.00 94.69 91 ALA A N 1
ATOM 701 C CA . ALA A 1 91 ? 8.318 3.811 -4.781 1.00 94.69 91 ALA A CA 1
ATOM 702 C C . ALA A 1 91 ? 8.992 4.589 -5.910 1.00 94.69 91 ALA A C 1
ATOM 704 O O . ALA A 1 91 ? 8.556 5.670 -6.327 1.00 94.69 91 ALA A O 1
ATOM 705 N N . VAL A 1 92 ? 10.046 3.993 -6.462 1.00 95.81 92 VAL A N 1
ATOM 706 C CA . VAL A 1 92 ? 10.641 4.417 -7.726 1.00 95.81 92 VAL A CA 1
ATOM 707 C C . VAL A 1 92 ? 10.289 3.417 -8.820 1.00 95.81 92 VAL A C 1
ATOM 709 O O . VAL A 1 92 ? 10.578 2.230 -8.722 1.00 95.81 92 VAL A O 1
ATOM 712 N N . LEU A 1 93 ? 9.669 3.896 -9.890 1.00 95.75 93 LEU A N 1
ATOM 713 C CA . LEU A 1 93 ? 9.430 3.106 -11.089 1.00 95.75 93 LEU A CA 1
ATOM 714 C C . LEU A 1 93 ? 10.554 3.394 -12.078 1.00 95.75 93 LEU A C 1
ATOM 716 O O . LEU A 1 93 ? 10.780 4.547 -12.464 1.00 95.75 93 LEU A O 1
ATOM 720 N N . VAL A 1 94 ? 11.238 2.335 -12.493 1.00 95.25 94 VAL A N 1
ATOM 721 C CA . VAL A 1 94 ? 12.430 2.390 -13.333 1.00 95.25 94 VAL A CA 1
ATOM 722 C C . VAL A 1 94 ? 12.114 1.786 -14.695 1.00 95.25 94 VAL A C 1
ATOM 724 O O . VAL A 1 94 ? 12.019 0.570 -14.837 1.00 95.25 94 VAL A O 1
ATOM 727 N N . LYS A 1 95 ? 11.977 2.628 -15.724 1.00 93.00 95 LYS A N 1
ATOM 728 C CA . LYS A 1 95 ? 11.790 2.164 -17.102 1.00 93.00 95 LYS A CA 1
ATOM 729 C C . LYS A 1 95 ? 13.094 1.591 -17.643 1.00 93.00 95 LYS A C 1
ATOM 731 O O . LYS A 1 95 ? 14.035 2.330 -17.934 1.00 93.00 95 LYS A O 1
ATOM 736 N N . VAL A 1 96 ? 13.106 0.287 -17.878 1.00 89.50 96 VAL A N 1
ATOM 737 C CA . VAL A 1 96 ? 14.240 -0.442 -18.462 1.00 89.50 96 VAL A CA 1
ATOM 738 C C . VAL A 1 96 ? 14.061 -0.707 -19.961 1.00 89.50 96 VAL A C 1
ATOM 740 O O . VAL A 1 96 ? 14.793 -1.504 -20.531 1.00 89.50 96 VAL A O 1
ATOM 743 N N . ASN A 1 97 ? 13.145 0.004 -20.635 1.00 83.81 97 ASN A N 1
ATOM 744 C CA . ASN A 1 97 ? 12.786 -0.190 -22.054 1.00 83.81 97 ASN A CA 1
ATOM 745 C C . ASN A 1 97 ? 13.976 -0.288 -23.024 1.00 83.81 97 ASN A C 1
ATOM 747 O O . ASN A 1 97 ? 13.908 -1.037 -23.990 1.00 83.81 97 ASN A O 1
ATOM 751 N N . GLN A 1 98 ? 15.048 0.475 -22.791 1.00 83.12 98 GLN A N 1
ATOM 752 C CA . GLN A 1 98 ? 16.231 0.478 -23.665 1.00 83.12 98 GLN A CA 1
ATOM 753 C C . GLN A 1 98 ? 17.253 -0.614 -23.323 1.00 83.12 98 GLN A C 1
ATOM 755 O O . GLN A 1 98 ? 18.141 -0.885 -24.126 1.00 83.12 98 GLN A O 1
ATOM 760 N N . LEU A 1 99 ? 17.178 -1.183 -22.119 1.00 82.56 99 LEU A N 1
ATOM 761 C CA . LEU A 1 99 ? 18.174 -2.116 -21.589 1.00 82.56 99 LEU A CA 1
ATOM 762 C C . LEU A 1 99 ? 17.650 -3.549 -21.544 1.00 82.56 99 LEU A C 1
ATOM 764 O O . LEU A 1 99 ? 18.438 -4.478 -21.680 1.00 82.56 99 LEU A O 1
ATOM 768 N N . TYR A 1 100 ? 16.344 -3.726 -21.351 1.00 78.88 100 TYR A N 1
ATOM 769 C CA . TYR A 1 100 ? 15.702 -5.024 -21.217 1.00 78.88 100 TYR A CA 1
ATOM 770 C C . TYR A 1 100 ? 15.790 -5.850 -22.506 1.00 78.88 100 TYR A C 1
ATOM 772 O O . TYR A 1 100 ? 15.555 -5.345 -23.606 1.00 78.88 100 TYR A O 1
ATOM 780 N N . ARG A 1 101 ? 16.078 -7.148 -22.356 1.00 77.12 101 ARG A N 1
ATOM 781 C CA . ARG A 1 101 ? 16.004 -8.150 -23.426 1.00 77.12 101 ARG A CA 1
ATOM 782 C C . ARG A 1 101 ? 15.220 -9.360 -22.931 1.00 77.12 101 ARG A C 1
ATOM 784 O O . ARG A 1 101 ? 15.384 -9.782 -21.788 1.00 77.12 101 ARG A O 1
ATOM 791 N N . ASN A 1 102 ? 14.415 -9.955 -23.808 1.00 65.56 102 ASN A N 1
ATOM 792 C CA . ASN A 1 102 ? 13.721 -11.200 -23.479 1.00 65.56 102 ASN A CA 1
ATOM 793 C C . ASN A 1 102 ? 14.742 -12.287 -23.097 1.00 65.56 102 ASN A C 1
ATOM 795 O O . ASN A 1 102 ? 15.791 -12.421 -23.736 1.00 65.56 102 ASN A O 1
ATOM 799 N N . GLY A 1 103 ? 14.437 -13.046 -22.043 1.00 65.25 103 GLY A N 1
ATOM 800 C CA . GLY A 1 103 ? 15.332 -14.076 -21.509 1.00 65.25 103 GLY A CA 1
ATOM 801 C C . GLY A 1 103 ? 16.528 -13.533 -20.720 1.00 65.25 103 GLY A C 1
ATOM 802 O O . GLY A 1 103 ? 17.548 -14.217 -20.631 1.00 65.25 103 GLY A O 1
ATOM 803 N N . MET A 1 104 ? 16.447 -12.308 -20.185 1.00 77.50 104 MET A N 1
ATOM 804 C CA . MET A 1 104 ? 17.325 -11.897 -19.085 1.00 77.50 104 MET A CA 1
ATOM 805 C C . MET A 1 104 ? 17.144 -12.831 -17.893 1.00 77.50 104 MET A C 1
ATOM 807 O O . MET A 1 104 ? 16.022 -13.193 -17.545 1.00 77.50 104 MET A O 1
ATOM 811 N N . SER A 1 105 ? 18.252 -13.183 -17.253 1.00 81.00 105 SER A N 1
ATOM 812 C CA . SER A 1 105 ? 18.218 -13.775 -15.917 1.00 81.00 105 SER A CA 1
ATOM 813 C C . SER A 1 105 ? 17.767 -12.754 -14.867 1.00 81.00 105 SER A C 1
ATOM 815 O O . SER A 1 105 ? 17.918 -11.546 -15.063 1.00 81.00 105 SER A O 1
ATOM 817 N N . ASP A 1 106 ? 17.297 -13.233 -13.714 1.00 83.88 106 ASP A N 1
ATOM 818 C CA . ASP A 1 106 ? 16.907 -12.387 -12.574 1.00 83.88 106 ASP A CA 1
ATOM 819 C C . ASP A 1 106 ? 18.031 -11.423 -12.161 1.00 83.88 106 ASP A C 1
ATOM 821 O O . ASP A 1 106 ? 17.792 -10.261 -11.830 1.00 83.88 106 ASP A O 1
ATOM 825 N N . PHE A 1 107 ? 19.280 -11.894 -12.238 1.00 87.81 107 PHE A N 1
ATOM 826 C CA . PHE A 1 107 ? 20.463 -11.086 -11.958 1.00 87.81 107 PHE A CA 1
ATOM 827 C C . PHE A 1 107 ? 20.672 -9.975 -12.994 1.00 87.81 107 PHE A C 1
ATOM 829 O O . PHE A 1 107 ? 20.989 -8.846 -12.629 1.00 87.81 107 PHE A O 1
ATOM 836 N N . GLU A 1 108 ? 20.477 -10.265 -14.281 1.00 86.69 108 GLU A N 1
ATOM 837 C CA . GLU A 1 108 ? 20.591 -9.252 -15.334 1.00 86.69 108 GLU A CA 1
ATOM 838 C C . GLU A 1 108 ? 19.488 -8.202 -15.229 1.00 86.69 108 GLU A C 1
ATOM 840 O O . GLU A 1 108 ? 19.782 -7.014 -15.359 1.00 86.69 108 GLU A O 1
ATOM 845 N N . LEU A 1 109 ? 18.247 -8.618 -14.944 1.00 88.44 109 LEU A N 1
ATOM 846 C CA . LEU A 1 109 ? 17.135 -7.697 -14.710 1.00 88.44 109 LEU A CA 1
ATOM 847 C C . LEU A 1 109 ? 17.421 -6.787 -13.508 1.00 88.44 109 LEU A C 1
ATOM 849 O O . LEU A 1 109 ? 17.215 -5.574 -13.588 1.00 88.44 109 LEU A O 1
ATOM 853 N N . TYR A 1 110 ? 17.960 -7.348 -12.425 1.00 93.62 110 TYR A N 1
ATOM 854 C CA . TYR A 1 110 ? 18.389 -6.573 -11.267 1.00 93.62 110 TYR A CA 1
ATOM 855 C C . TYR A 1 110 ? 19.501 -5.579 -11.627 1.00 93.62 110 TYR A C 1
ATOM 857 O O . TYR A 1 110 ? 19.377 -4.398 -11.315 1.00 93.62 110 TYR A O 1
ATOM 865 N N . GLU A 1 111 ? 20.552 -5.999 -12.337 1.00 90.62 111 GLU A N 1
ATOM 866 C CA . GLU A 1 111 ? 21.665 -5.120 -12.728 1.00 90.62 111 GLU A CA 1
ATOM 867 C C . GLU A 1 111 ? 21.210 -3.947 -13.611 1.00 90.62 111 GLU A C 1
ATOM 869 O O . GLU A 1 111 ? 21.645 -2.812 -13.395 1.00 90.62 111 GLU A O 1
ATOM 874 N N . VAL A 1 112 ? 20.310 -4.180 -14.577 1.00 91.19 112 VAL A N 1
ATOM 875 C CA . VAL A 1 112 ? 19.787 -3.088 -15.419 1.00 91.19 112 VAL A CA 1
ATOM 876 C C . VAL A 1 112 ? 18.807 -2.188 -14.679 1.00 91.19 112 VAL A C 1
ATOM 878 O O . VAL A 1 112 ? 18.678 -1.023 -15.042 1.00 91.19 112 VAL A O 1
ATOM 881 N N . THR A 1 113 ? 18.145 -2.693 -13.637 1.00 94.25 113 THR A N 1
ATOM 882 C CA . THR A 1 113 ? 17.209 -1.912 -12.818 1.00 94.25 113 THR A CA 1
ATOM 883 C C . THR A 1 113 ? 17.934 -1.107 -11.747 1.00 94.25 113 THR A C 1
ATOM 885 O O . THR A 1 113 ? 17.544 0.023 -11.459 1.00 94.25 113 THR A O 1
ATOM 888 N N . ARG A 1 114 ? 19.002 -1.646 -11.151 1.00 92.12 114 ARG A N 1
ATOM 889 C CA . ARG A 1 114 ? 19.594 -1.072 -9.940 1.00 92.12 114 ARG A CA 1
ATOM 890 C C . ARG A 1 114 ? 20.365 0.218 -10.163 1.00 92.12 114 ARG A C 1
ATOM 892 O O . ARG A 1 114 ? 20.560 0.973 -9.214 1.00 92.12 114 ARG A O 1
ATOM 899 N N . GLY A 1 115 ? 20.865 0.457 -11.376 1.00 86.44 115 GLY A N 1
ATOM 900 C CA . GLY A 1 115 ? 22.031 1.318 -11.538 1.00 86.44 115 GLY A CA 1
ATOM 901 C C . GLY A 1 115 ? 21.976 2.386 -12.617 1.00 86.44 115 GLY A C 1
ATOM 902 O O . GLY A 1 115 ? 21.379 2.235 -13.679 1.00 86.44 115 GLY A O 1
ATOM 903 N N . PHE A 1 116 ? 22.765 3.431 -12.354 1.00 88.38 116 PHE A N 1
ATOM 904 C CA . PHE A 1 116 ? 23.119 4.522 -13.264 1.00 88.38 116 PHE A CA 1
ATOM 905 C C . PHE A 1 116 ? 21.981 5.497 -13.564 1.00 88.38 116 PHE A C 1
ATOM 907 O O . PHE A 1 116 ? 21.927 6.076 -14.650 1.00 88.38 116 PHE A O 1
ATOM 914 N N . TRP A 1 117 ? 21.097 5.753 -12.606 1.00 91.94 117 TRP A N 1
ATOM 915 C CA . TRP A 1 117 ? 19.947 6.632 -12.805 1.00 91.94 117 TRP A CA 1
ATOM 916 C C . TRP A 1 117 ? 20.224 8.065 -12.367 1.00 91.94 117 TRP A C 1
ATOM 918 O O . TRP A 1 117 ? 20.834 8.312 -11.329 1.00 91.94 117 TRP A O 1
ATOM 928 N N . ARG A 1 118 ? 19.764 9.039 -13.160 1.00 89.50 118 ARG A N 1
ATOM 929 C CA . ARG A 1 118 ? 19.754 10.447 -12.747 1.00 89.50 118 ARG A CA 1
ATOM 930 C C . ARG A 1 118 ? 18.547 10.660 -11.850 1.00 89.50 118 ARG A C 1
ATOM 932 O O . ARG A 1 118 ? 17.427 10.764 -12.343 1.00 89.50 118 ARG A O 1
ATOM 939 N N . VAL A 1 119 ? 18.794 10.693 -10.551 1.00 89.62 119 VAL A N 1
ATOM 940 C CA . VAL A 1 119 ? 17.764 10.828 -9.522 1.00 89.62 119 VAL A CA 1
ATOM 941 C C . VAL A 1 119 ? 18.089 11.999 -8.610 1.00 89.62 119 VAL A C 1
ATOM 943 O O . VAL A 1 119 ? 19.252 12.351 -8.416 1.00 89.62 119 VAL A O 1
ATOM 946 N N . ASP A 1 120 ? 17.050 12.599 -8.047 1.00 87.62 120 ASP A N 1
ATOM 947 C CA . ASP A 1 120 ? 17.199 13.586 -6.987 1.00 87.62 120 ASP A CA 1
ATOM 948 C C . ASP A 1 120 ? 17.541 12.869 -5.678 1.00 87.62 120 ASP A C 1
ATOM 950 O O . ASP A 1 120 ? 16.731 12.092 -5.166 1.00 87.62 120 ASP A O 1
ATOM 954 N N . LYS A 1 121 ? 18.740 13.137 -5.146 1.00 85.81 121 LYS A N 1
ATOM 955 C CA . LYS A 1 121 ? 19.245 12.522 -3.912 1.00 85.81 121 LYS A CA 1
ATOM 956 C C . LYS A 1 121 ? 18.289 12.738 -2.735 1.00 85.81 121 LYS A C 1
ATOM 958 O O . LYS A 1 121 ? 18.037 11.799 -1.992 1.00 85.81 121 LYS A O 1
ATOM 963 N N . SER A 1 122 ? 17.709 13.935 -2.617 1.00 86.19 122 SER A N 1
ATOM 964 C CA . SER A 1 122 ? 16.799 14.261 -1.512 1.00 86.19 122 SER A CA 1
ATOM 965 C C . SER A 1 122 ? 15.498 13.459 -1.558 1.00 86.19 122 SER A C 1
ATOM 967 O O . SER A 1 122 ? 14.903 13.193 -0.520 1.00 86.19 122 SER A O 1
ATOM 969 N N . LYS A 1 123 ? 15.068 13.041 -2.756 1.00 86.31 123 LYS A N 1
ATOM 970 C CA . LYS A 1 123 ? 13.853 12.240 -2.937 1.00 86.31 123 LYS A CA 1
ATOM 971 C C . LYS A 1 123 ? 14.096 10.760 -2.699 1.00 86.31 123 LYS A C 1
ATOM 973 O O . LYS A 1 123 ? 13.245 10.102 -2.121 1.00 86.31 123 LYS A O 1
ATOM 978 N N . VAL A 1 124 ? 15.228 10.228 -3.164 1.00 89.25 124 VAL A N 1
ATOM 979 C CA . VAL A 1 124 ? 15.486 8.781 -3.090 1.00 89.25 124 VAL A CA 1
ATOM 980 C C . VAL A 1 124 ? 15.888 8.298 -1.702 1.00 89.25 124 VAL A C 1
ATOM 982 O O . VAL A 1 124 ? 15.675 7.131 -1.405 1.00 89.25 124 VAL A O 1
ATOM 985 N N . GLU A 1 125 ? 16.421 9.166 -0.837 1.00 85.19 125 GLU A N 1
ATOM 986 C CA . GLU A 1 125 ? 16.859 8.775 0.513 1.00 85.19 125 GLU A CA 1
ATOM 987 C C . GLU A 1 125 ? 15.748 8.141 1.371 1.00 85.19 125 GLU A C 1
ATOM 989 O O . GLU A 1 125 ? 16.057 7.299 2.208 1.00 85.19 125 GLU A O 1
ATOM 994 N N . GLY A 1 126 ? 14.477 8.492 1.147 1.00 85.88 126 GLY A N 1
ATOM 995 C CA . GLY A 1 126 ? 13.327 7.900 1.848 1.00 85.88 126 GLY A CA 1
ATOM 996 C C . GLY A 1 126 ? 12.605 6.779 1.092 1.00 85.88 126 GLY A C 1
ATOM 997 O O . GLY A 1 126 ? 11.587 6.292 1.575 1.00 85.88 126 GLY A O 1
ATOM 998 N N . ILE A 1 127 ? 13.079 6.397 -0.098 1.00 92.56 127 ILE A N 1
ATOM 999 C CA . ILE A 1 127 ? 12.405 5.425 -0.969 1.00 92.56 127 ILE A CA 1
ATOM 1000 C C . ILE A 1 127 ? 13.074 4.064 -0.829 1.00 92.56 127 ILE A C 1
ATOM 1002 O O . ILE A 1 127 ? 14.251 3.904 -1.170 1.00 92.56 127 ILE A O 1
ATOM 1006 N N . HIS A 1 128 ? 12.284 3.082 -0.391 1.00 93.25 128 HIS A N 1
ATOM 1007 C CA . HIS A 1 128 ? 12.735 1.720 -0.106 1.00 93.25 128 HIS A CA 1
ATOM 1008 C C . HIS A 1 128 ? 12.214 0.666 -1.093 1.00 93.25 128 HIS A C 1
ATOM 1010 O O . HIS A 1 128 ? 12.605 -0.495 -1.004 1.00 93.25 128 HIS A O 1
ATOM 1016 N N . LEU A 1 129 ? 11.401 1.067 -2.073 1.00 95.38 129 LEU A N 1
ATOM 1017 C CA . LEU A 1 129 ? 10.839 0.178 -3.085 1.00 95.38 129 LEU A CA 1
ATOM 1018 C C . LEU A 1 129 ? 11.213 0.646 -4.496 1.00 95.38 129 LEU A C 1
ATOM 1020 O O . LEU A 1 129 ? 10.968 1.795 -4.868 1.00 95.38 129 LEU A O 1
ATOM 1024 N N . ALA A 1 130 ? 11.776 -0.252 -5.304 1.00 96.94 130 ALA A N 1
ATOM 1025 C CA . ALA A 1 130 ? 11.991 -0.054 -6.735 1.00 96.94 130 ALA A CA 1
ATOM 1026 C C . ALA A 1 130 ? 11.182 -1.062 -7.552 1.00 96.94 130 ALA A C 1
ATOM 1028 O O . ALA A 1 130 ? 11.250 -2.261 -7.303 1.00 96.94 130 ALA A O 1
ATOM 1029 N N . LEU A 1 131 ? 10.473 -0.584 -8.571 1.00 97.12 131 LEU A N 1
ATOM 1030 C CA . LEU A 1 131 ? 9.753 -1.411 -9.534 1.00 97.12 131 LEU A CA 1
ATOM 1031 C C . LEU A 1 131 ? 10.446 -1.325 -10.896 1.00 97.12 131 LEU A C 1
ATOM 1033 O O . LEU A 1 131 ? 10.572 -0.236 -11.466 1.00 97.12 131 LEU A O 1
ATOM 1037 N N . ALA A 1 132 ? 10.890 -2.463 -11.427 1.00 95.38 132 ALA A N 1
ATOM 1038 C CA . ALA A 1 132 ? 11.381 -2.558 -12.798 1.00 95.38 132 ALA A CA 1
ATOM 1039 C C . ALA A 1 132 ? 10.194 -2.508 -13.756 1.00 95.38 132 ALA A C 1
ATOM 1041 O O . ALA A 1 132 ? 9.300 -3.342 -13.661 1.00 95.38 132 ALA A O 1
ATOM 1042 N N . VAL A 1 133 ? 10.187 -1.554 -14.684 1.00 92.38 133 VAL A N 1
ATOM 1043 C CA . VAL A 1 133 ? 9.080 -1.351 -15.621 1.00 92.38 133 VAL A CA 1
ATOM 1044 C C . VAL A 1 133 ? 9.561 -1.525 -17.053 1.00 92.38 133 VAL A C 1
ATOM 1046 O O . VAL A 1 133 ? 10.507 -0.864 -17.488 1.00 92.38 133 VAL A O 1
ATOM 1049 N N . TYR A 1 134 ? 8.879 -2.378 -17.807 1.00 87.19 134 TYR A N 1
ATOM 1050 C CA . TYR A 1 134 ? 9.073 -2.537 -19.242 1.00 87.19 134 TYR A CA 1
ATOM 1051 C C . TYR A 1 134 ? 7.734 -2.404 -19.952 1.00 87.19 134 TYR A C 1
ATOM 1053 O O . TYR A 1 134 ? 6.780 -3.066 -19.575 1.00 87.19 134 TYR A O 1
ATOM 1061 N N . ASP A 1 135 ? 7.660 -1.526 -20.949 1.00 81.69 135 ASP A N 1
ATOM 1062 C CA . ASP A 1 135 ? 6.458 -1.322 -21.775 1.00 81.69 135 ASP A CA 1
ATOM 1063 C C . ASP A 1 135 ? 5.156 -1.116 -20.970 1.00 81.69 135 ASP A C 1
ATOM 1065 O O . ASP A 1 135 ? 4.106 -1.671 -21.269 1.00 81.69 135 ASP A O 1
ATOM 1069 N N . GLY A 1 136 ? 5.242 -0.329 -19.890 1.00 82.88 136 GLY A N 1
ATOM 1070 C CA . GLY A 1 136 ? 4.089 -0.026 -19.035 1.00 82.88 136 GLY A CA 1
ATOM 1071 C C . GLY A 1 136 ? 3.722 -1.127 -18.039 1.00 82.88 136 GLY A C 1
ATOM 1072 O O . GLY A 1 136 ? 2.724 -0.985 -17.346 1.00 82.88 136 GLY A O 1
ATOM 1073 N N . MET A 1 137 ? 4.537 -2.173 -17.921 1.00 84.12 137 MET A N 1
ATOM 1074 C CA . MET A 1 137 ? 4.314 -3.329 -17.056 1.00 84.12 137 MET A CA 1
ATOM 1075 C C . MET A 1 137 ? 5.416 -3.483 -16.014 1.00 84.12 137 MET A C 1
ATOM 1077 O O . MET A 1 137 ? 6.597 -3.323 -16.329 1.00 84.12 137 MET A O 1
ATOM 1081 N N . VAL A 1 138 ? 5.052 -3.842 -14.784 1.00 90.62 138 VAL A N 1
ATOM 1082 C CA . VAL A 1 138 ? 6.030 -4.157 -13.734 1.00 90.62 138 VAL A CA 1
ATOM 1083 C C . VAL A 1 138 ? 6.587 -5.565 -13.949 1.00 90.62 138 VAL A C 1
ATOM 1085 O O . VAL A 1 138 ? 5.858 -6.549 -13.869 1.00 90.62 138 VAL A O 1
ATOM 1088 N N . LEU A 1 139 ? 7.893 -5.670 -14.186 1.00 88.44 139 LEU A N 1
ATOM 1089 C CA . LEU A 1 139 ? 8.597 -6.942 -14.346 1.00 88.44 139 LEU A CA 1
ATOM 1090 C C . LEU A 1 139 ? 9.006 -7.563 -13.009 1.00 88.44 139 LEU A C 1
ATOM 1092 O O . LEU A 1 139 ? 8.913 -8.773 -12.846 1.00 88.44 139 LEU A O 1
ATOM 1096 N N . GLU A 1 140 ? 9.488 -6.747 -12.072 1.00 93.75 140 GLU A N 1
ATOM 1097 C CA . GLU A 1 140 ? 9.944 -7.204 -10.757 1.00 93.75 140 GLU A CA 1
ATOM 1098 C C . GLU A 1 140 ? 9.924 -6.051 -9.741 1.00 93.75 140 GLU A C 1
ATOM 1100 O O . GLU A 1 140 ? 10.018 -4.877 -10.117 1.00 93.75 140 GLU A O 1
ATOM 1105 N N . ALA A 1 141 ? 9.819 -6.395 -8.458 1.00 95.88 141 ALA A N 1
ATOM 1106 C CA . ALA A 1 141 ? 9.895 -5.475 -7.331 1.00 95.88 141 ALA A CA 1
ATOM 1107 C C . ALA A 1 141 ? 11.136 -5.757 -6.469 1.00 95.88 141 ALA A C 1
ATOM 1109 O O . ALA A 1 141 ? 11.442 -6.903 -6.133 1.00 95.88 141 ALA A O 1
ATOM 1110 N N . TYR A 1 142 ? 11.831 -4.694 -6.068 1.00 97.19 142 TYR A N 1
ATOM 1111 C CA . TYR A 1 142 ? 13.048 -4.757 -5.268 1.00 97.19 142 TYR A CA 1
ATOM 1112 C C . TYR A 1 142 ? 12.928 -3.910 -4.004 1.00 97.19 142 TYR A C 1
ATOM 1114 O O . TYR A 1 142 ? 12.579 -2.731 -4.064 1.00 97.19 142 TYR A O 1
ATOM 1122 N N . GLU A 1 143 ? 13.300 -4.501 -2.875 1.00 95.50 143 GLU A N 1
ATOM 1123 C CA . GLU A 1 143 ? 13.538 -3.790 -1.623 1.00 95.50 143 GLU A CA 1
ATOM 1124 C C . GLU A 1 143 ? 14.935 -3.175 -1.649 1.00 95.50 143 GLU A C 1
ATOM 1126 O O . GLU A 1 143 ? 15.951 -3.867 -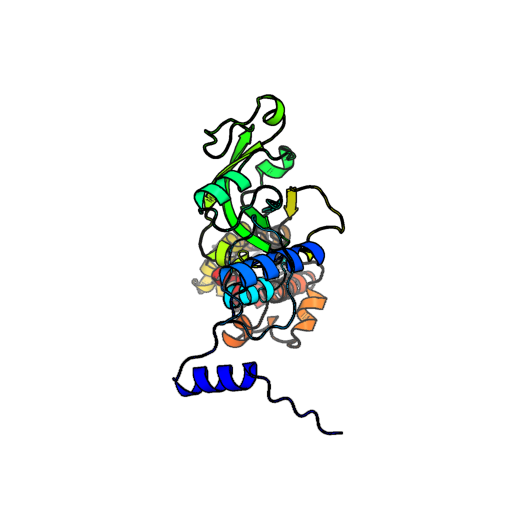1.776 1.00 95.50 143 GLU A O 1
ATOM 1131 N N . ILE A 1 144 ? 14.981 -1.859 -1.520 1.00 95.62 144 ILE A N 1
ATOM 1132 C CA . ILE A 1 144 ? 16.189 -1.048 -1.514 1.00 95.62 144 ILE A CA 1
ATOM 1133 C C . ILE A 1 144 ? 16.723 -1.000 -0.084 1.00 95.62 144 ILE A C 1
ATOM 1135 O O . ILE A 1 144 ? 16.109 -0.421 0.813 1.00 95.62 144 ILE A O 1
ATOM 1139 N N . ALA A 1 145 ? 17.924 -1.539 0.111 1.00 93.50 145 ALA A N 1
ATOM 1140 C CA . ALA A 1 145 ? 18.647 -1.400 1.367 1.00 93.50 145 ALA A CA 1
ATOM 1141 C C . ALA A 1 145 ? 19.316 -0.022 1.474 1.00 93.50 145 ALA A C 1
ATOM 1143 O O . ALA A 1 145 ? 19.313 0.590 2.539 1.00 93.50 145 ALA A O 1
ATOM 1144 N N . THR A 1 146 ? 19.914 0.465 0.381 1.00 93.25 146 THR A N 1
ATOM 1145 C CA . THR A 1 146 ? 20.558 1.784 0.354 1.00 93.25 146 THR A CA 1
ATOM 1146 C C . THR A 1 146 ? 20.766 2.316 -1.064 1.00 93.25 146 THR A C 1
ATOM 1148 O O . THR A 1 146 ? 20.939 1.544 -2.012 1.00 93.25 146 THR A O 1
ATOM 1151 N N . TRP A 1 147 ? 20.803 3.643 -1.186 1.00 94.12 147 TRP A N 1
ATOM 1152 C CA . TRP A 1 147 ? 21.189 4.369 -2.394 1.00 94.12 147 TRP A CA 1
ATOM 1153 C C . TRP A 1 147 ? 22.644 4.828 -2.309 1.00 94.12 147 TRP A C 1
ATOM 1155 O O . TRP A 1 147 ? 23.080 5.395 -1.309 1.00 94.12 147 TRP A O 1
ATOM 1165 N N . LEU A 1 148 ? 23.391 4.640 -3.392 1.00 92.19 148 LEU A N 1
ATOM 1166 C CA . LEU A 1 148 ? 24.810 4.953 -3.503 1.00 92.19 148 LEU A CA 1
ATOM 1167 C C . LEU A 1 148 ? 25.090 5.755 -4.782 1.00 92.19 148 LEU A C 1
ATOM 1169 O O . LEU A 1 148 ? 24.354 5.632 -5.763 1.00 92.19 148 LEU A O 1
ATOM 1173 N N . PRO A 1 149 ? 26.168 6.555 -4.827 1.00 90.00 149 PRO A N 1
ATOM 1174 C CA . PRO A 1 149 ? 26.677 7.085 -6.086 1.00 90.00 149 PRO A CA 1
ATOM 1175 C C . PRO A 1 149 ? 26.960 5.949 -7.073 1.00 90.00 149 PRO A C 1
ATOM 1177 O O . PRO A 1 149 ? 27.460 4.890 -6.684 1.00 90.00 149 PRO A O 1
ATOM 1180 N N . ALA A 1 150 ? 26.659 6.169 -8.349 1.00 85.81 150 ALA A N 1
ATOM 1181 C CA . ALA A 1 150 ? 26.901 5.176 -9.384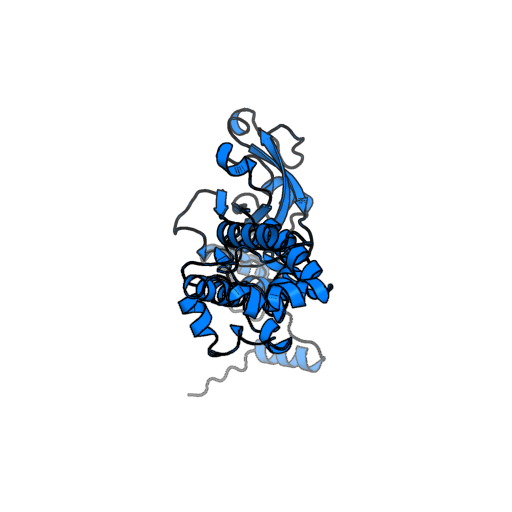 1.00 85.81 150 ALA A CA 1
ATOM 1182 C C . ALA A 1 150 ? 28.388 4.786 -9.450 1.00 85.81 150 ALA A C 1
ATOM 1184 O O . ALA A 1 150 ? 29.271 5.645 -9.406 1.00 85.81 150 ALA A O 1
ATOM 1185 N N . GLY A 1 151 ? 28.656 3.485 -9.573 1.00 79.94 151 GLY A N 1
ATOM 1186 C CA . GLY A 1 151 ? 30.010 2.924 -9.562 1.00 79.94 151 GLY A CA 1
ATOM 1187 C C . GLY A 1 151 ? 30.550 2.597 -8.167 1.00 79.94 151 GLY A C 1
ATOM 1188 O O . GLY A 1 151 ? 31.728 2.269 -8.042 1.00 79.94 151 GLY A O 1
ATOM 1189 N N . SER A 1 152 ? 29.713 2.676 -7.125 1.00 79.62 152 SER A N 1
ATOM 1190 C CA . SER A 1 152 ? 30.080 2.225 -5.774 1.00 79.62 152 SER A CA 1
ATOM 1191 C C . SER A 1 152 ? 30.135 0.694 -5.661 1.00 79.62 152 SER A C 1
ATOM 1193 O O . SER A 1 152 ? 30.908 0.171 -4.862 1.00 79.62 152 SER A O 1
ATOM 1195 N N . GLY A 1 153 ? 29.332 -0.029 -6.449 1.00 68.69 153 GLY A N 1
ATOM 1196 C CA . GLY A 1 153 ? 29.383 -1.487 -6.570 1.00 68.69 153 GLY A CA 1
ATOM 1197 C C . GLY A 1 153 ? 30.119 -1.970 -7.824 1.00 68.69 153 GLY A C 1
ATOM 1198 O O . GLY A 1 153 ? 30.328 -1.224 -8.781 1.00 68.69 153 GLY A O 1
ATOM 1199 N N . MET A 1 154 ? 30.473 -3.259 -7.848 1.00 68.81 154 MET A N 1
ATOM 1200 C CA . MET A 1 154 ? 30.899 -3.918 -9.086 1.00 68.81 154 MET A CA 1
ATOM 1201 C C . MET A 1 154 ? 29.696 -4.032 -10.029 1.00 68.81 154 MET A C 1
ATOM 1203 O O . MET A 1 154 ? 28.671 -4.589 -9.647 1.00 68.81 154 MET A O 1
ATOM 1207 N N . CYS A 1 155 ? 29.815 -3.508 -11.250 1.00 65.00 155 CYS A N 1
ATOM 1208 C CA . CYS A 1 155 ? 28.845 -3.749 -12.316 1.00 65.00 155 CYS A CA 1
ATOM 1209 C C . CYS A 1 155 ? 29.367 -4.888 -13.186 1.00 65.00 155 CYS A C 1
ATOM 1211 O O . CYS A 1 155 ? 30.420 -4.761 -13.813 1.00 65.00 155 CYS A O 1
ATOM 1213 N N . ALA A 1 156 ? 28.653 -6.010 -13.194 1.00 60.75 156 ALA A N 1
ATOM 1214 C CA . ALA A 1 156 ? 29.054 -7.188 -13.959 1.00 60.75 156 ALA A CA 1
ATOM 1215 C C . ALA A 1 156 ? 28.507 -7.148 -15.394 1.00 60.75 156 ALA A C 1
ATOM 1217 O O . ALA A 1 156 ? 29.089 -7.746 -16.296 1.00 60.75 156 ALA A O 1
ATOM 1218 N N . ALA A 1 157 ? 27.396 -6.436 -15.607 1.00 59.31 157 ALA A N 1
ATOM 1219 C CA . ALA A 1 157 ? 26.637 -6.497 -16.851 1.00 59.31 157 ALA A CA 1
ATOM 1220 C C . ALA A 1 157 ? 27.208 -5.637 -17.994 1.00 59.31 157 ALA A C 1
ATOM 1222 O O . ALA A 1 157 ? 26.965 -5.942 -19.161 1.00 59.31 157 ALA A O 1
ATOM 1223 N N . ARG A 1 158 ? 27.945 -4.553 -17.701 1.00 65.44 158 ARG A N 1
ATOM 1224 C CA . ARG A 1 158 ? 28.518 -3.679 -18.740 1.00 65.44 158 ARG A CA 1
ATOM 1225 C C . ARG A 1 158 ? 29.695 -2.840 -18.254 1.00 65.44 158 ARG A C 1
ATOM 1227 O O . ARG A 1 158 ? 29.775 -2.457 -17.091 1.00 65.44 158 ARG A O 1
ATOM 1234 N N . SER A 1 159 ? 30.574 -2.484 -19.185 1.00 63.06 159 SER A N 1
ATOM 1235 C CA . SER A 1 159 ? 31.611 -1.470 -18.981 1.00 63.06 159 SER A CA 1
ATOM 1236 C C . SER A 1 159 ? 30.962 -0.083 -18.980 1.00 63.06 159 SER A C 1
ATOM 1238 O O . SER A 1 159 ? 30.334 0.288 -19.968 1.00 63.06 159 SER A O 1
ATOM 1240 N N . VAL A 1 160 ? 31.098 0.679 -17.893 1.00 67.00 160 VAL A N 1
ATOM 1241 C CA . VAL A 1 160 ? 30.518 2.028 -17.770 1.00 67.00 160 VAL A CA 1
ATOM 1242 C C . VAL A 1 160 ? 31.638 3.056 -17.709 1.00 67.00 160 VAL A C 1
ATOM 1244 O O . VAL A 1 160 ? 32.605 2.887 -16.966 1.00 67.00 160 VAL A O 1
ATOM 1247 N N . SER A 1 161 ? 31.530 4.118 -18.504 1.00 71.56 161 SER A N 1
ATOM 1248 C CA . SER A 1 161 ? 32.530 5.187 -18.513 1.00 71.56 161 SER A CA 1
ATOM 1249 C C . SER A 1 161 ? 32.417 6.077 -17.269 1.00 71.56 161 SER A C 1
ATOM 1251 O O . SER A 1 161 ? 31.334 6.281 -16.729 1.00 71.56 161 SER A O 1
ATOM 1253 N N . GLN A 1 162 ? 33.518 6.694 -16.830 1.00 66.69 162 GLN A N 1
ATOM 1254 C CA . GLN A 1 162 ? 33.509 7.588 -15.660 1.00 66.69 162 GLN A CA 1
ATOM 1255 C C . GLN A 1 162 ? 32.562 8.797 -15.827 1.00 66.69 162 GLN A C 1
ATOM 1257 O O . GLN A 1 162 ? 31.993 9.287 -14.853 1.00 66.69 162 GLN A O 1
ATOM 1262 N N . ALA A 1 163 ? 32.331 9.241 -17.067 1.00 68.19 163 ALA A N 1
ATOM 1263 C CA . ALA A 1 163 ? 31.364 10.290 -17.395 1.00 68.19 163 ALA A CA 1
ATOM 1264 C C . ALA A 1 163 ? 29.902 9.831 -17.229 1.00 68.19 163 ALA A C 1
ATOM 1266 O O . ALA A 1 163 ? 29.041 10.630 -16.862 1.00 68.19 163 ALA A O 1
ATOM 1267 N N . GLU A 1 164 ? 29.613 8.548 -17.457 1.00 67.75 164 GLU A N 1
ATOM 1268 C CA . GLU A 1 164 ? 28.300 7.944 -17.206 1.00 67.75 164 GLU A CA 1
ATOM 1269 C C . GLU A 1 164 ? 28.043 7.649 -15.730 1.00 67.75 164 GLU A C 1
ATOM 1271 O O . GLU A 1 164 ? 26.901 7.402 -15.363 1.00 67.75 164 GLU A O 1
ATOM 1276 N N . LEU A 1 165 ? 29.064 7.678 -14.877 1.00 74.44 165 LEU A N 1
ATOM 1277 C CA . LEU A 1 165 ? 28.898 7.543 -13.428 1.00 74.44 165 LEU A CA 1
ATOM 1278 C C . LEU A 1 165 ? 28.578 8.888 -12.764 1.00 74.44 165 LEU A C 1
ATOM 1280 O O . LEU A 1 165 ? 27.884 8.945 -11.749 1.00 74.44 165 LEU A O 1
ATOM 1284 N N . ALA A 1 166 ? 29.053 9.988 -13.350 1.00 76.12 166 ALA A N 1
ATOM 1285 C CA . ALA A 1 166 ? 28.909 11.317 -12.777 1.00 76.12 166 ALA A CA 1
ATOM 1286 C C . ALA A 1 166 ? 27.431 11.705 -12.571 1.00 76.12 166 ALA A C 1
ATOM 1288 O O . ALA A 1 166 ? 26.619 11.685 -13.500 1.00 76.12 166 ALA A O 1
ATOM 1289 N N . HIS A 1 167 ? 27.098 12.104 -11.338 1.00 81.69 167 HIS A N 1
ATOM 1290 C CA . HIS A 1 167 ? 25.765 12.576 -10.928 1.00 81.69 167 HIS A CA 1
ATOM 1291 C C . HIS A 1 167 ? 24.623 11.568 -11.135 1.00 81.69 167 HIS A C 1
ATOM 1293 O O . HIS A 1 167 ? 23.458 11.957 -11.242 1.00 81.69 167 HIS A O 1
ATOM 1299 N N . ARG A 1 168 ? 24.942 10.276 -11.209 1.00 89.44 168 ARG A N 1
ATOM 1300 C CA . ARG A 1 168 ? 23.958 9.196 -11.211 1.00 89.44 168 ARG A CA 1
ATOM 1301 C C . ARG A 1 168 ? 24.072 8.403 -9.919 1.00 89.44 168 ARG A C 1
ATOM 1303 O O . ARG A 1 168 ? 25.122 8.381 -9.281 1.00 89.44 168 ARG A O 1
ATOM 1310 N N . MET A 1 169 ? 22.976 7.767 -9.547 1.00 91.69 169 MET A N 1
ATOM 1311 C CA . MET A 1 169 ? 22.888 6.906 -8.379 1.00 91.69 169 MET A CA 1
ATOM 1312 C C . MET A 1 169 ? 22.587 5.476 -8.816 1.00 91.69 169 MET A C 1
ATOM 1314 O O . MET A 1 169 ? 22.048 5.224 -9.897 1.00 91.69 169 MET A O 1
ATOM 1318 N N . GLU A 1 170 ? 22.928 4.549 -7.943 1.00 93.00 170 GLU A N 1
ATOM 1319 C CA . GLU A 1 170 ? 22.514 3.158 -7.979 1.00 93.00 170 GLU A CA 1
ATOM 1320 C C . GLU A 1 170 ? 21.958 2.768 -6.614 1.00 93.00 170 GLU A C 1
ATOM 1322 O O . GLU A 1 170 ? 22.258 3.416 -5.612 1.00 93.00 170 GLU A O 1
ATOM 1327 N N . PHE A 1 171 ? 21.168 1.708 -6.558 1.00 94.56 171 PHE A N 1
ATOM 1328 C CA . PHE A 1 171 ? 20.780 1.105 -5.296 1.00 94.56 171 PHE A CA 1
ATOM 1329 C C . PHE A 1 171 ? 21.399 -0.274 -5.112 1.00 94.56 171 PHE A C 1
ATOM 1331 O O . PHE A 1 171 ? 21.750 -0.974 -6.067 1.00 94.56 171 PHE A O 1
ATOM 1338 N N . VAL A 1 172 ? 21.526 -0.660 -3.847 1.00 94.00 172 VAL A N 1
ATOM 1339 C CA . VAL A 1 172 ? 21.760 -2.039 -3.429 1.00 94.00 172 VAL A CA 1
ATOM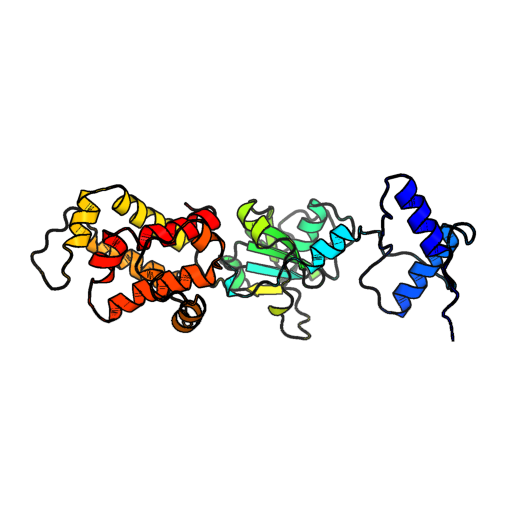 1340 C C . VAL A 1 172 ? 20.484 -2.523 -2.766 1.00 94.00 172 VAL A C 1
ATOM 1342 O O . VAL A 1 172 ? 19.942 -1.853 -1.887 1.00 94.00 172 VAL A O 1
ATOM 1345 N N . GLY A 1 173 ? 19.999 -3.677 -3.203 1.00 94.50 173 GLY A N 1
ATOM 1346 C CA . GLY A 1 173 ? 18.746 -4.233 -2.736 1.00 94.50 173 GLY A CA 1
ATOM 1347 C C . GLY A 1 173 ? 18.642 -5.726 -2.984 1.00 94.50 173 GLY A C 1
ATOM 1348 O O . GLY A 1 173 ? 19.590 -6.381 -3.421 1.00 94.50 173 GLY A O 1
ATOM 1349 N N . ARG A 1 174 ? 17.462 -6.252 -2.691 1.00 95.31 174 ARG A N 1
ATOM 1350 C CA . ARG A 1 174 ? 17.078 -7.642 -2.932 1.00 95.31 174 ARG A CA 1
ATOM 1351 C C . ARG A 1 174 ? 15.711 -7.679 -3.596 1.00 95.31 174 ARG A C 1
ATOM 1353 O O . ARG A 1 174 ? 14.980 -6.695 -3.557 1.00 95.31 174 ARG A O 1
ATOM 1360 N N . VAL A 1 175 ? 15.369 -8.812 -4.197 1.00 94.94 175 VAL A N 1
ATOM 1361 C CA . VAL A 1 175 ? 13.990 -9.075 -4.626 1.00 94.94 175 VAL A CA 1
ATOM 1362 C C . VAL A 1 175 ? 13.073 -8.917 -3.412 1.00 94.94 175 VAL A C 1
ATOM 1364 O O . VAL A 1 175 ? 13.404 -9.418 -2.336 1.00 94.94 175 VAL A O 1
ATOM 1367 N N . ALA A 1 176 ? 11.984 -8.168 -3.577 1.00 93.06 176 ALA A N 1
ATOM 1368 C CA . ALA A 1 176 ? 11.063 -7.865 -2.490 1.00 93.06 176 ALA A CA 1
ATOM 1369 C C . ALA A 1 176 ? 10.358 -9.127 -1.974 1.00 93.06 176 ALA A C 1
ATOM 1371 O O . ALA A 1 176 ? 10.243 -10.132 -2.685 1.00 93.06 176 ALA A O 1
ATOM 1372 N N . ASP A 1 177 ? 9.849 -9.072 -0.746 1.00 86.75 177 ASP A N 1
ATOM 1373 C CA . ASP A 1 177 ? 9.081 -10.180 -0.191 1.00 86.75 177 ASP A CA 1
ATOM 1374 C C . ASP A 1 177 ? 7.827 -10.487 -1.031 1.00 86.75 177 ASP A C 1
ATOM 1376 O O . ASP A 1 177 ? 7.268 -9.640 -1.736 1.00 86.75 177 ASP A O 1
ATOM 1380 N N . ARG A 1 178 ? 7.353 -11.737 -0.946 1.00 82.81 178 ARG A N 1
ATOM 1381 C CA . ARG A 1 178 ? 6.247 -12.241 -1.776 1.00 82.81 178 ARG A CA 1
ATOM 1382 C C . ARG A 1 178 ? 4.992 -11.362 -1.714 1.00 82.81 178 ARG A C 1
ATOM 1384 O O . ARG A 1 178 ? 4.360 -11.165 -2.740 1.00 82.81 178 ARG A O 1
ATOM 1391 N N . CYS A 1 179 ? 4.649 -10.809 -0.550 1.00 81.81 179 CYS A N 1
ATOM 1392 C CA . CYS A 1 179 ? 3.478 -9.939 -0.405 1.00 81.81 179 CYS A CA 1
ATOM 1393 C C . CYS A 1 179 ? 3.576 -8.649 -1.239 1.00 81.81 179 CYS A C 1
ATOM 1395 O O . CYS A 1 179 ? 2.574 -8.199 -1.790 1.00 81.81 179 CYS A O 1
ATOM 1397 N N . ILE A 1 180 ? 4.776 -8.075 -1.366 1.00 87.12 180 ILE A N 1
ATOM 1398 C CA . ILE A 1 180 ? 5.041 -6.898 -2.202 1.00 87.12 180 ILE A CA 1
ATOM 1399 C C . ILE A 1 180 ? 5.005 -7.308 -3.675 1.00 87.12 180 ILE A C 1
ATOM 1401 O O . ILE A 1 180 ? 4.389 -6.631 -4.498 1.00 87.12 180 ILE A O 1
ATOM 1405 N N . ARG A 1 181 ? 5.616 -8.446 -4.016 1.00 88.00 181 ARG A N 1
ATOM 1406 C CA . ARG A 1 181 ? 5.648 -8.935 -5.400 1.00 88.00 181 ARG A CA 1
ATOM 1407 C C . ARG A 1 181 ? 4.260 -9.265 -5.932 1.00 88.00 181 ARG A C 1
ATOM 1409 O O . ARG A 1 181 ? 3.905 -8.764 -6.990 1.00 88.00 181 ARG A O 1
ATOM 1416 N N . ASP A 1 182 ? 3.462 -10.014 -5.175 1.00 83.69 182 ASP A N 1
ATOM 1417 C CA . ASP A 1 182 ? 2.095 -10.401 -5.548 1.00 83.69 182 ASP A CA 1
ATOM 1418 C C . ASP A 1 182 ? 1.185 -9.167 -5.759 1.00 83.69 182 ASP A C 1
ATOM 1420 O O . ASP A 1 182 ? 0.188 -9.244 -6.478 1.00 83.69 182 ASP A O 1
ATOM 1424 N N . ARG A 1 183 ? 1.535 -8.013 -5.164 1.00 85.75 183 ARG A N 1
ATOM 1425 C CA . ARG A 1 183 ? 0.822 -6.741 -5.342 1.00 85.75 183 ARG A CA 1
ATOM 1426 C C . ARG A 1 183 ? 1.184 -6.023 -6.640 1.00 85.75 183 ARG A C 1
ATOM 1428 O O . ARG A 1 183 ? 0.278 -5.547 -7.318 1.00 85.75 183 ARG A O 1
ATOM 1435 N N . TYR A 1 184 ? 2.473 -5.904 -6.958 1.00 91.12 184 TYR A N 1
ATOM 1436 C CA . TYR A 1 184 ? 2.935 -5.030 -8.043 1.00 91.12 184 TYR A CA 1
ATOM 1437 C C . TYR A 1 184 ? 3.348 -5.775 -9.312 1.00 91.12 184 TYR A C 1
ATOM 1439 O O . TYR A 1 184 ? 3.138 -5.263 -10.408 1.00 91.12 184 TYR A O 1
ATOM 1447 N N . VAL A 1 185 ? 3.958 -6.955 -9.192 1.00 88.69 185 VAL A N 1
ATOM 1448 C CA . VAL A 1 185 ? 4.555 -7.666 -10.330 1.00 88.69 185 VAL A CA 1
ATOM 1449 C C . VAL A 1 185 ? 3.475 -8.127 -11.301 1.00 88.69 185 VAL A C 1
ATOM 1451 O O . VAL A 1 185 ? 2.435 -8.652 -10.908 1.00 88.69 185 VAL A O 1
ATOM 1454 N N . GLY A 1 186 ? 3.728 -7.900 -12.587 1.00 80.31 186 GLY A N 1
ATOM 1455 C CA . GLY A 1 186 ? 2.803 -8.193 -13.671 1.00 80.31 186 GLY A CA 1
ATOM 1456 C C . GLY A 1 186 ? 1.701 -7.155 -13.857 1.00 80.31 186 GLY A C 1
ATOM 1457 O O . GLY A 1 186 ? 0.970 -7.277 -14.824 1.00 80.31 186 GLY A O 1
ATOM 1458 N N . LYS A 1 187 ? 1.564 -6.144 -12.990 1.00 86.50 187 LYS A N 1
ATOM 1459 C CA . LYS A 1 187 ? 0.523 -5.116 -13.126 1.00 86.50 187 LYS A CA 1
ATOM 1460 C C . LYS A 1 187 ? 0.916 -4.015 -14.109 1.00 86.50 187 LYS A C 1
ATOM 1462 O O . LYS A 1 187 ? 2.095 -3.660 -14.230 1.00 86.50 187 LYS A O 1
ATOM 1467 N N . GLY A 1 188 ? -0.097 -3.433 -14.746 1.00 86.81 188 GLY A N 1
ATOM 1468 C CA . GLY A 1 188 ? 0.049 -2.227 -15.556 1.00 86.81 188 GLY A CA 1
ATOM 1469 C C . GLY A 1 188 ? 0.340 -0.993 -14.698 1.00 86.81 188 GLY A C 1
ATOM 1470 O O . GLY A 1 188 ? -0.176 -0.848 -13.595 1.00 86.81 188 GLY A O 1
ATOM 1471 N N . VAL A 1 189 ? 1.190 -0.101 -15.192 1.00 90.94 189 VAL A N 1
ATOM 1472 C CA . VAL A 1 189 ? 1.535 1.195 -14.577 1.00 90.94 189 VAL A CA 1
ATOM 1473 C C . VAL A 1 189 ? 1.441 2.332 -15.592 1.00 90.94 189 VAL A C 1
ATOM 1475 O O . VAL A 1 189 ? 1.942 3.435 -15.357 1.00 90.94 189 VAL A O 1
ATOM 1478 N N . SER A 1 190 ? 0.835 2.077 -16.751 1.00 86.88 190 SER A N 1
ATOM 1479 C CA . SER A 1 190 ? 0.772 3.029 -17.859 1.00 86.88 190 SER A CA 1
ATOM 1480 C C . SER A 1 190 ? 0.024 4.291 -17.450 1.00 86.88 190 SER A C 1
ATOM 1482 O O . SER A 1 190 ? 0.483 5.394 -17.759 1.00 86.88 190 SER A O 1
ATOM 1484 N N . GLY A 1 191 ? -1.060 4.136 -16.680 1.00 86.94 191 GLY A N 1
ATOM 1485 C CA . GLY A 1 191 ? -1.862 5.245 -16.156 1.00 86.94 191 GLY A CA 1
ATOM 1486 C C . GLY A 1 191 ? -1.103 6.180 -15.210 1.00 86.94 191 GLY A C 1
ATOM 1487 O O . GLY A 1 191 ? -1.473 7.344 -15.067 1.00 86.94 191 GLY A O 1
ATOM 1488 N N . LEU A 1 192 ? 0.002 5.717 -14.616 1.00 88.88 192 LEU A N 1
ATOM 1489 C CA . LEU A 1 192 ? 0.838 6.560 -13.768 1.00 88.88 192 LEU A CA 1
ATOM 1490 C C . LEU A 1 192 ? 1.676 7.526 -14.607 1.00 88.88 192 LEU A C 1
ATOM 1492 O O . LEU A 1 192 ? 2.049 8.583 -14.121 1.00 88.88 192 LEU A O 1
ATOM 1496 N N . TYR A 1 193 ? 1.998 7.243 -15.867 1.00 86.12 193 TYR A N 1
ATOM 1497 C CA . TYR A 1 193 ? 2.882 8.120 -16.636 1.00 86.12 193 TYR A CA 1
ATOM 1498 C C . TYR A 1 193 ? 2.130 9.230 -17.374 1.00 86.12 193 TYR A C 1
ATOM 1500 O O . TYR A 1 193 ? 1.122 9.006 -18.034 1.00 86.12 193 TYR A O 1
ATOM 1508 N N . ALA A 1 194 ? 2.702 10.439 -17.361 1.00 80.19 194 ALA A N 1
ATOM 1509 C CA . ALA A 1 194 ? 2.258 11.488 -18.271 1.00 80.19 194 ALA A CA 1
ATOM 1510 C C . ALA A 1 194 ? 2.553 11.080 -19.733 1.00 80.19 194 ALA A C 1
ATOM 1512 O O . ALA A 1 194 ? 3.659 10.577 -20.001 1.00 80.19 194 ALA A O 1
ATOM 1513 N N . PRO A 1 195 ? 1.627 11.325 -20.681 1.00 73.88 195 PRO A N 1
ATOM 1514 C CA . PRO A 1 195 ? 1.846 11.039 -22.096 1.00 73.88 195 PRO A CA 1
ATOM 1515 C C . PRO A 1 195 ? 3.148 11.666 -22.610 1.00 73.88 195 PRO A C 1
ATOM 1517 O O . PRO A 1 195 ? 3.417 12.843 -22.380 1.00 73.88 195 PRO A O 1
ATOM 1520 N N . GLY A 1 196 ? 3.982 10.872 -23.289 1.00 69.19 196 GLY A N 1
ATOM 1521 C CA . GLY A 1 196 ? 5.259 11.337 -23.847 1.00 69.19 196 GLY A CA 1
ATOM 1522 C C . GLY A 1 196 ? 6.399 11.524 -22.834 1.00 69.19 196 GLY A C 1
ATOM 1523 O O . GLY A 1 196 ? 7.444 12.066 -23.193 1.00 69.19 196 GLY A O 1
ATOM 1524 N N . SER A 1 197 ? 6.246 11.079 -21.580 1.00 76.25 197 SER A N 1
ATOM 1525 C CA . SER A 1 197 ? 7.320 11.177 -20.584 1.00 76.25 197 SER A CA 1
ATOM 1526 C C . SER A 1 197 ? 8.514 10.279 -20.930 1.00 76.25 197 SER A C 1
ATOM 1528 O O . SER A 1 197 ? 8.475 9.053 -20.764 1.00 76.25 197 SER A O 1
ATOM 1530 N N . ALA A 1 198 ? 9.593 10.923 -21.381 1.00 78.19 198 ALA A N 1
ATOM 1531 C CA . ALA A 1 198 ? 10.861 10.292 -21.742 1.00 78.19 198 ALA A CA 1
ATOM 1532 C C . ALA A 1 198 ? 11.762 9.976 -20.534 1.00 78.19 198 ALA A C 1
ATOM 1534 O O . ALA A 1 198 ? 12.775 9.296 -20.694 1.00 78.19 198 ALA A O 1
ATOM 1535 N N . ASN A 1 199 ? 11.431 10.470 -19.332 1.00 85.50 199 ASN A N 1
ATOM 1536 C CA . ASN A 1 199 ? 12.236 10.202 -18.143 1.00 85.50 199 ASN A CA 1
ATOM 1537 C C . ASN A 1 199 ? 12.078 8.725 -17.734 1.00 85.50 199 ASN A C 1
ATOM 1539 O O . ASN A 1 199 ? 10.945 8.288 -17.501 1.00 85.50 199 ASN A O 1
ATOM 1543 N N . PRO A 1 200 ? 13.176 7.951 -17.636 1.00 89.12 200 PRO A N 1
ATOM 1544 C CA . PRO A 1 200 ? 13.096 6.566 -17.197 1.00 89.12 200 PRO A CA 1
ATOM 1545 C C . PRO A 1 200 ? 12.730 6.427 -15.717 1.00 89.12 200 PRO A C 1
ATOM 1547 O O . PRO A 1 200 ? 12.283 5.361 -15.318 1.00 89.12 200 PRO A O 1
ATOM 1550 N N . ILE A 1 201 ? 12.884 7.481 -14.912 1.00 92.31 201 ILE A N 1
ATOM 1551 C CA . ILE A 1 201 ? 12.550 7.463 -13.490 1.00 92.31 201 ILE A CA 1
ATOM 1552 C C . ILE A 1 201 ? 11.228 8.178 -13.240 1.00 92.31 201 ILE A C 1
ATOM 1554 O O . ILE A 1 201 ? 11.060 9.348 -13.596 1.00 92.31 201 ILE A O 1
ATOM 1558 N N . ARG A 1 202 ? 10.316 7.489 -12.553 1.00 92.88 202 ARG A N 1
ATOM 1559 C CA . ARG A 1 202 ? 9.126 8.088 -11.950 1.00 92.88 202 ARG A CA 1
ATOM 1560 C C . ARG A 1 202 ? 9.109 7.813 -10.453 1.00 92.88 202 ARG A C 1
ATOM 1562 O O . ARG A 1 202 ? 9.310 6.685 -10.025 1.00 92.88 202 ARG A O 1
ATOM 1569 N N . TYR A 1 203 ? 8.826 8.855 -9.684 1.00 93.06 203 TYR A N 1
ATOM 1570 C CA . TYR A 1 203 ? 8.533 8.749 -8.260 1.00 93.06 203 TYR A CA 1
ATOM 1571 C C . TYR A 1 203 ? 7.030 8.583 -8.081 1.00 93.06 203 TYR A C 1
ATOM 1573 O O . TYR A 1 203 ? 6.264 9.340 -8.683 1.00 93.06 203 TYR A O 1
ATOM 1581 N N . VAL A 1 204 ? 6.629 7.616 -7.267 1.00 92.75 204 VAL A N 1
ATOM 1582 C CA . VAL A 1 204 ? 5.247 7.436 -6.830 1.00 92.75 204 VAL A CA 1
ATOM 1583 C C . VAL A 1 204 ? 5.239 7.582 -5.321 1.00 92.75 204 VAL A C 1
ATOM 1585 O O . VAL A 1 204 ? 6.011 6.923 -4.627 1.00 92.75 204 VAL A O 1
ATOM 1588 N N . LYS A 1 205 ? 4.406 8.497 -4.832 1.00 90.06 205 LYS A N 1
ATOM 1589 C CA . LYS A 1 205 ? 4.200 8.674 -3.403 1.00 90.06 205 LYS A CA 1
ATOM 1590 C C . LYS A 1 205 ? 3.102 7.718 -2.967 1.00 90.06 205 LYS A C 1
ATOM 1592 O O . LYS A 1 205 ? 2.081 7.637 -3.646 1.00 90.06 205 LYS A O 1
ATOM 1597 N N . ALA A 1 206 ? 3.307 7.012 -1.868 1.00 87.06 206 ALA A N 1
ATOM 1598 C CA . ALA A 1 206 ? 2.269 6.149 -1.348 1.00 87.06 206 ALA A CA 1
ATOM 1599 C C . ALA A 1 206 ? 1.077 6.942 -0.832 1.00 87.06 206 ALA A C 1
ATOM 1601 O O . ALA A 1 206 ? 1.221 7.996 -0.205 1.00 87.06 206 ALA A O 1
ATOM 1602 N N . ALA A 1 207 ? -0.104 6.383 -1.072 1.00 84.69 207 ALA A N 1
ATOM 1603 C CA . ALA A 1 207 ? -1.332 6.864 -0.465 1.00 84.69 207 ALA A CA 1
ATOM 1604 C C . ALA A 1 207 ? -1.403 6.486 1.020 1.00 84.69 207 ALA A C 1
ATOM 1606 O O . ALA A 1 207 ? -2.011 7.214 1.802 1.00 84.69 207 ALA A O 1
ATOM 1607 N N . TYR A 1 208 ? -0.757 5.379 1.403 1.00 87.44 208 TYR A N 1
ATOM 1608 C CA . TYR A 1 208 ? -0.839 4.805 2.743 1.00 87.44 208 TYR A CA 1
ATOM 1609 C C . TYR A 1 208 ? 0.531 4.526 3.346 1.00 87.44 208 TYR A C 1
ATOM 1611 O O . TYR A 1 208 ? 1.508 4.337 2.632 1.00 87.44 208 TYR A O 1
ATOM 1619 N N . SER A 1 209 ? 0.603 4.447 4.674 1.00 89.31 209 SER A N 1
ATOM 1620 C CA . SER A 1 209 ? 1.817 4.034 5.381 1.00 89.31 209 SER A CA 1
ATOM 1621 C C . SER A 1 209 ? 1.652 2.644 5.991 1.00 89.31 209 SER A C 1
ATOM 1623 O O . SER A 1 209 ? 0.949 2.469 6.988 1.00 89.31 209 SER A O 1
ATOM 1625 N N . ARG A 1 210 ? 2.368 1.648 5.448 1.00 87.56 210 ARG A N 1
ATOM 1626 C CA . ARG A 1 210 ? 2.416 0.287 6.021 1.00 87.56 210 ARG A CA 1
ATOM 1627 C C . ARG A 1 210 ? 2.917 0.275 7.470 1.00 87.56 210 ARG A C 1
ATOM 1629 O O . ARG A 1 210 ? 2.411 -0.480 8.293 1.00 87.56 210 ARG A O 1
ATOM 1636 N N . LYS A 1 211 ? 3.884 1.138 7.803 1.00 88.44 211 LYS A N 1
ATOM 1637 C CA . LYS A 1 211 ? 4.400 1.276 9.174 1.00 88.44 211 LYS A CA 1
ATOM 1638 C C . LYS A 1 211 ? 3.329 1.802 10.131 1.00 88.44 211 LYS A C 1
ATOM 1640 O O . LYS A 1 211 ? 3.213 1.294 11.241 1.00 88.44 211 LYS A O 1
ATOM 1645 N N . ALA A 1 212 ? 2.560 2.803 9.701 1.00 92.56 212 ALA A N 1
ATOM 1646 C CA . ALA A 1 212 ? 1.443 3.313 10.486 1.00 92.56 212 ALA A CA 1
ATOM 1647 C C . ALA A 1 212 ? 0.373 2.231 10.689 1.00 92.56 212 ALA A C 1
ATOM 1649 O O . ALA A 1 212 ? -0.080 2.058 11.814 1.00 92.56 212 ALA A O 1
ATOM 1650 N N . LEU A 1 213 ? 0.042 1.452 9.649 1.00 94.19 213 LEU A N 1
ATOM 1651 C CA . LEU A 1 213 ? -0.905 0.338 9.770 1.00 94.19 213 LEU A CA 1
ATOM 1652 C C . LEU A 1 213 ? -0.484 -0.669 10.842 1.00 94.19 213 LEU A C 1
ATOM 1654 O O . LEU A 1 213 ? -1.303 -1.034 11.677 1.00 94.19 213 LEU A O 1
ATOM 1658 N N . ALA A 1 214 ? 0.778 -1.103 10.817 1.00 93.88 214 ALA A N 1
ATOM 1659 C CA . ALA A 1 214 ? 1.292 -2.087 11.766 1.00 93.88 214 ALA A CA 1
ATOM 1660 C C . ALA A 1 214 ? 1.183 -1.595 13.219 1.00 93.88 214 ALA A C 1
ATOM 1662 O O . ALA A 1 214 ? 0.782 -2.345 14.104 1.00 93.88 214 ALA A O 1
ATOM 1663 N N . GLU A 1 215 ? 1.492 -0.321 13.467 1.00 95.62 215 GLU A N 1
ATOM 1664 C CA . GLU A 1 215 ? 1.404 0.252 14.812 1.00 95.62 215 GLU A CA 1
ATOM 1665 C C . GLU A 1 215 ? -0.049 0.453 15.266 1.00 95.62 215 GLU A C 1
ATOM 1667 O O . GLU A 1 215 ? -0.390 0.115 16.398 1.00 95.62 215 GLU A O 1
ATOM 1672 N N . ILE A 1 216 ? -0.926 0.933 14.375 1.00 96.25 216 ILE A N 1
ATOM 1673 C CA . ILE A 1 216 ? -2.363 1.066 14.651 1.00 96.25 216 ILE A CA 1
ATOM 1674 C C . ILE A 1 216 ? -2.972 -0.306 14.972 1.00 96.25 216 ILE A C 1
ATOM 1676 O O . ILE A 1 216 ? -3.680 -0.452 15.969 1.00 96.25 216 ILE A O 1
ATOM 1680 N N . HIS A 1 217 ? -2.681 -1.321 14.152 1.00 97.44 217 HIS A N 1
ATOM 1681 C CA . HIS A 1 217 ? -3.168 -2.687 14.354 1.00 97.44 217 HIS A CA 1
ATOM 1682 C C . HIS A 1 217 ? -2.695 -3.253 15.696 1.00 97.44 217 HIS A C 1
ATOM 1684 O O . HIS A 1 217 ? -3.532 -3.745 16.447 1.00 97.44 217 HIS A O 1
ATOM 1690 N N . ARG A 1 218 ? -1.415 -3.079 16.055 1.00 97.06 218 ARG A N 1
ATOM 1691 C CA . ARG A 1 218 ? -0.854 -3.515 17.346 1.00 97.06 218 ARG A CA 1
ATOM 1692 C C . ARG A 1 218 ? -1.607 -2.934 18.546 1.00 97.06 218 ARG A C 1
ATOM 1694 O O . ARG A 1 218 ? -1.901 -3.660 19.494 1.00 97.06 218 ARG A O 1
ATOM 1701 N N . VAL A 1 219 ? -1.904 -1.633 18.525 1.00 96.81 219 VAL A N 1
ATOM 1702 C CA . VAL A 1 219 ? -2.637 -0.961 19.614 1.00 96.81 219 VAL A CA 1
ATOM 1703 C C . VAL A 1 219 ? -4.081 -1.459 19.689 1.00 96.81 219 VAL A C 1
ATOM 1705 O O . VAL A 1 219 ? -4.567 -1.785 20.770 1.00 96.81 219 VAL A O 1
ATOM 1708 N N . LEU A 1 220 ? -4.768 -1.563 18.549 1.00 97.62 220 LEU A N 1
ATOM 1709 C CA . LEU A 1 220 ? -6.151 -2.045 18.510 1.00 97.62 220 LEU A CA 1
ATOM 1710 C C . LEU A 1 220 ? -6.271 -3.520 18.903 1.00 97.62 220 LEU A C 1
ATOM 1712 O O . LEU A 1 220 ? -7.266 -3.903 19.512 1.00 97.62 220 LEU A O 1
ATOM 1716 N N . GLU A 1 221 ? -5.275 -4.340 18.576 1.00 97.75 221 GLU A N 1
ATOM 1717 C CA . GLU A 1 221 ? -5.226 -5.750 18.957 1.00 97.75 221 GLU A CA 1
ATOM 1718 C C . GLU A 1 221 ? -5.106 -5.931 20.467 1.00 97.75 221 GLU A C 1
ATOM 1720 O O . GLU A 1 221 ? -5.851 -6.705 21.062 1.00 97.75 221 GLU A O 1
ATOM 1725 N N . ASP A 1 222 ? -4.208 -5.179 21.100 1.00 97.38 222 ASP A N 1
ATOM 1726 C CA . ASP A 1 222 ? -4.042 -5.184 22.552 1.00 97.38 222 ASP A CA 1
ATOM 1727 C C . ASP A 1 222 ? -5.339 -4.777 23.277 1.00 97.38 222 ASP A C 1
ATOM 1729 O O . ASP A 1 222 ? -5.703 -5.382 24.291 1.00 97.38 222 ASP A O 1
ATOM 1733 N N . ILE A 1 223 ? -6.086 -3.816 22.722 1.00 97.19 223 ILE A N 1
ATOM 1734 C CA . ILE A 1 223 ? -7.418 -3.452 23.220 1.00 97.19 223 ILE A CA 1
ATOM 1735 C C . ILE A 1 223 ? -8.413 -4.597 22.994 1.00 97.19 223 ILE A C 1
ATOM 1737 O O . ILE A 1 223 ? -9.068 -5.006 23.947 1.00 97.19 223 ILE A O 1
ATOM 1741 N N . GLU A 1 224 ? -8.525 -5.154 21.782 1.00 97.00 224 GLU A N 1
ATOM 1742 C CA . GLU A 1 224 ? -9.504 -6.217 21.480 1.00 97.00 224 GLU A CA 1
ATOM 1743 C C . GLU A 1 224 ? -9.283 -7.475 22.338 1.00 97.00 224 GLU A C 1
ATOM 1745 O O . GLU A 1 224 ? -10.250 -8.113 22.769 1.00 97.00 224 GLU A O 1
ATOM 1750 N N . LEU A 1 225 ? -8.022 -7.812 22.625 1.00 96.50 225 LEU A N 1
ATOM 1751 C CA . LEU A 1 225 ? -7.644 -8.969 23.437 1.00 96.50 225 LEU A CA 1
ATOM 1752 C C . LEU A 1 225 ? -7.769 -8.730 24.952 1.00 96.50 225 LEU A C 1
ATOM 1754 O O . LEU A 1 225 ? -7.774 -9.703 25.709 1.00 96.50 225 LEU A O 1
ATOM 1758 N N . THR A 1 226 ? -7.920 -7.480 25.404 1.00 96.81 226 THR A N 1
ATOM 1759 C CA . THR A 1 226 ? -8.023 -7.131 26.831 1.00 96.81 226 THR A CA 1
ATOM 1760 C C . THR A 1 226 ? -9.422 -6.612 27.167 1.00 96.81 226 THR A C 1
ATOM 1762 O O . THR A 1 226 ? -9.791 -5.486 26.831 1.00 96.81 226 THR A O 1
ATOM 1765 N N . GLY A 1 227 ? -10.222 -7.425 27.866 1.00 93.19 227 GLY A N 1
ATOM 1766 C CA . GLY A 1 227 ? -11.623 -7.111 28.180 1.00 93.19 227 GLY A CA 1
ATOM 1767 C C . GLY A 1 227 ? -11.802 -5.786 28.922 1.00 93.19 227 GLY A C 1
ATOM 1768 O O . GLY A 1 227 ? -12.657 -4.987 28.548 1.00 93.19 227 GLY A O 1
ATOM 1769 N N . GLU A 1 228 ? -10.942 -5.522 29.899 1.00 96.19 228 GLU A N 1
ATOM 1770 C CA . GLU A 1 228 ? -10.968 -4.315 30.721 1.00 96.19 228 GLU A CA 1
ATOM 1771 C C . GLU A 1 228 ? -10.648 -3.051 29.907 1.00 96.19 228 GLU A C 1
ATOM 1773 O O . GLU A 1 228 ? -11.241 -1.999 30.136 1.00 96.19 228 GLU A O 1
ATOM 1778 N N . LYS A 1 229 ? -9.768 -3.151 28.898 1.00 96.56 229 LYS A N 1
ATOM 1779 C CA . LYS A 1 229 ? -9.469 -2.031 27.988 1.00 96.56 229 LYS A CA 1
ATOM 1780 C C . LYS A 1 229 ? -10.674 -1.692 27.113 1.00 96.56 229 LYS A C 1
ATOM 1782 O O . LYS A 1 229 ? -10.981 -0.518 26.927 1.00 96.56 229 LYS A O 1
ATOM 1787 N N . ARG A 1 230 ? -11.408 -2.697 26.621 1.00 95.75 230 ARG A N 1
ATOM 1788 C CA . ARG A 1 230 ? -12.662 -2.463 25.877 1.00 95.75 230 ARG A CA 1
ATOM 1789 C C . ARG A 1 230 ? -13.765 -1.885 26.744 1.00 95.75 230 ARG A C 1
ATOM 1791 O O . ARG A 1 230 ? -14.520 -1.032 26.277 1.00 95.75 230 ARG A O 1
ATOM 1798 N N . GLU A 1 231 ? -13.873 -2.344 27.986 1.00 95.31 231 GLU A N 1
ATOM 1799 C CA . GLU A 1 231 ? -14.820 -1.784 28.947 1.00 95.31 231 GLU A CA 1
ATOM 1800 C C . GLU A 1 231 ? -14.497 -0.313 29.229 1.00 95.31 231 GLU A C 1
ATOM 1802 O O . GLU A 1 231 ? -15.398 0.526 29.193 1.00 95.31 231 GLU A O 1
ATOM 1807 N N . TRP A 1 232 ? -13.216 0.027 29.397 1.00 95.81 232 TRP A N 1
ATOM 1808 C CA . TRP A 1 232 ? -12.778 1.417 29.498 1.00 95.81 232 TRP A CA 1
ATOM 1809 C C . TRP A 1 232 ? -13.180 2.231 28.259 1.00 95.81 232 TRP A C 1
ATOM 1811 O O . TRP A 1 232 ? -13.836 3.261 28.395 1.00 95.81 232 TRP A O 1
ATOM 1821 N N . CYS A 1 233 ? -12.898 1.733 27.046 1.00 94.81 233 CYS A N 1
ATOM 1822 C CA . CYS A 1 233 ? -13.294 2.413 25.807 1.00 94.81 233 CYS A CA 1
ATOM 1823 C C . CYS A 1 233 ? -14.814 2.617 25.714 1.00 94.81 233 CYS A C 1
ATOM 1825 O O . CYS A 1 233 ? -15.260 3.673 25.276 1.00 94.81 233 CYS A O 1
ATOM 1827 N N . SER A 1 234 ? -15.614 1.637 26.151 1.00 94.25 234 SER A N 1
ATOM 1828 C CA . SER A 1 234 ? -17.085 1.719 26.143 1.00 94.25 234 SER A CA 1
ATOM 1829 C C . SER A 1 234 ? -17.608 2.853 27.030 1.00 94.25 234 SER A C 1
ATOM 1831 O O . SER A 1 234 ? -18.619 3.475 26.708 1.00 94.25 234 SER A O 1
ATOM 1833 N N . ASN A 1 235 ? -16.912 3.125 28.137 1.00 92.62 235 ASN A N 1
ATOM 1834 C CA . ASN A 1 235 ? -17.278 4.142 29.120 1.00 92.62 235 ASN A CA 1
ATOM 1835 C C . ASN A 1 235 ? -16.599 5.503 28.872 1.00 92.62 235 ASN A C 1
ATOM 1837 O O . ASN A 1 235 ? -16.836 6.438 29.635 1.00 92.62 235 ASN A O 1
ATOM 1841 N N . PHE A 1 236 ? -15.786 5.633 27.817 1.00 91.69 236 PHE A N 1
ATOM 1842 C CA . PHE A 1 236 ? -14.984 6.828 27.554 1.00 91.69 236 PHE A CA 1
ATOM 1843 C C . PHE A 1 236 ? -15.826 8.100 27.351 1.00 91.69 236 PHE A C 1
ATOM 1845 O O . PHE A 1 236 ? -16.630 8.201 26.422 1.00 91.69 236 PHE A O 1
ATOM 1852 N N . SER A 1 237 ? -15.565 9.134 28.141 1.00 88.19 237 SER A N 1
ATOM 1853 C CA . SER A 1 237 ? -16.179 10.452 28.035 1.00 88.19 237 SER A CA 1
ATOM 1854 C C . SER A 1 237 ? -15.114 11.538 27.974 1.00 88.19 237 SER A C 1
ATOM 1856 O O . SER A 1 237 ? -14.436 11.822 28.955 1.00 88.19 237 SER A O 1
ATOM 1858 N N . PHE A 1 238 ? -15.050 12.238 26.841 1.00 83.31 238 PHE A N 1
ATOM 1859 C CA . PHE A 1 238 ? -14.189 13.414 26.678 1.00 83.31 238 PHE A CA 1
ATOM 1860 C C . PHE A 1 238 ? -14.515 14.541 27.679 1.00 83.31 238 PHE A C 1
ATOM 1862 O O . PHE A 1 238 ? -13.686 15.395 27.977 1.00 83.31 238 PHE A O 1
ATOM 1869 N N . TYR A 1 239 ? -15.747 14.567 28.191 1.00 84.56 239 TYR A N 1
ATOM 1870 C CA . TYR A 1 239 ? -16.233 15.616 29.085 1.00 84.56 239 TYR A CA 1
ATOM 1871 C C . TYR A 1 239 ? -16.093 15.271 30.571 1.00 84.56 239 TYR A C 1
ATOM 1873 O O . TYR A 1 239 ? -16.503 16.081 31.403 1.00 84.56 239 TYR A O 1
ATOM 1881 N N . ASP A 1 240 ? -15.552 14.098 30.915 1.00 85.00 240 ASP A N 1
ATOM 1882 C CA . ASP A 1 240 ? -15.317 13.706 32.304 1.00 85.00 240 ASP A CA 1
ATOM 1883 C C . ASP A 1 240 ? -13.841 13.912 32.697 1.00 85.00 240 ASP A C 1
ATOM 1885 O O . ASP A 1 240 ? -12.999 13.062 32.413 1.00 85.00 240 ASP A O 1
ATOM 1889 N N . PRO A 1 241 ? -13.495 15.019 33.383 1.00 76.12 241 PRO A N 1
ATOM 1890 C CA . PRO A 1 241 ? -12.119 15.292 33.796 1.00 76.12 241 PRO A CA 1
ATOM 1891 C C . PRO A 1 241 ? -11.634 14.396 34.949 1.00 76.12 241 PRO A C 1
ATOM 1893 O O . PRO A 1 241 ? -10.469 14.489 35.331 1.00 76.12 241 PRO A O 1
ATOM 1896 N N . LEU A 1 242 ? -12.518 13.596 35.558 1.00 81.62 242 LEU A N 1
ATOM 1897 C CA . LEU A 1 242 ? -12.201 12.665 36.644 1.00 81.62 242 LEU A CA 1
ATOM 1898 C C . LEU A 1 242 ? -12.140 11.210 36.164 1.00 81.62 242 LEU A C 1
ATOM 1900 O O . LEU A 1 242 ? -11.989 10.309 36.992 1.00 81.62 242 LEU A O 1
ATOM 1904 N N . GLN A 1 243 ? -12.256 10.983 34.855 1.00 85.44 243 GLN A N 1
ATOM 1905 C CA . GLN A 1 243 ? -12.142 9.664 34.258 1.00 85.44 243 GLN A CA 1
ATOM 1906 C C . GLN A 1 243 ? -10.771 9.055 34.570 1.00 85.44 243 GLN A C 1
ATOM 1908 O O . GLN A 1 243 ? -9.731 9.610 34.219 1.00 85.44 243 GLN A O 1
ATOM 1913 N N . ASP A 1 244 ? -10.777 7.899 35.231 1.00 89.12 244 ASP A N 1
ATOM 1914 C CA . ASP A 1 244 ? -9.563 7.134 35.501 1.00 89.12 244 ASP A CA 1
ATOM 1915 C C . ASP A 1 244 ? -9.110 6.415 34.223 1.00 89.12 244 ASP A C 1
ATOM 1917 O O . ASP A 1 244 ? -9.914 5.763 33.557 1.00 89.12 244 ASP A O 1
ATOM 1921 N N . ASP A 1 245 ? -7.829 6.527 33.878 1.00 90.00 245 ASP A N 1
ATOM 1922 C CA . ASP A 1 245 ? -7.205 5.839 32.741 1.00 90.00 245 ASP A CA 1
ATOM 1923 C C . ASP A 1 245 ? -5.956 5.081 33.216 1.00 90.00 245 ASP A C 1
ATOM 1925 O O . ASP A 1 245 ? -4.819 5.493 32.959 1.00 90.00 245 ASP A O 1
ATOM 1929 N N . PRO A 1 246 ? -6.139 3.954 33.928 1.00 91.31 246 PRO A N 1
ATOM 1930 C CA . PRO A 1 246 ? -5.023 3.175 34.462 1.00 91.31 246 PRO A CA 1
ATOM 1931 C C . PRO A 1 246 ? -4.173 2.521 33.361 1.00 91.31 246 PRO A C 1
ATOM 1933 O O . PRO A 1 246 ? -3.095 1.994 33.644 1.00 91.31 246 PRO A O 1
ATOM 1936 N N . TYR A 1 247 ? -4.651 2.534 32.115 1.00 92.19 247 TYR A N 1
ATOM 1937 C CA . TYR A 1 247 ? -4.020 1.894 30.965 1.00 92.19 247 TYR A CA 1
ATOM 1938 C C . TYR A 1 247 ? -3.289 2.884 30.046 1.00 92.19 247 TYR A C 1
ATOM 1940 O O . TYR A 1 247 ? -2.529 2.443 29.184 1.00 92.19 247 TYR A O 1
ATOM 1948 N N . GLY A 1 248 ? -3.498 4.194 30.213 1.00 91.94 248 GLY A N 1
ATOM 1949 C CA . GLY A 1 248 ? -2.976 5.223 29.309 1.00 91.94 248 GLY A CA 1
ATOM 1950 C C . GLY A 1 248 ? -3.583 5.153 27.902 1.00 91.94 248 GLY A C 1
ATOM 1951 O O . GLY A 1 248 ? -2.907 5.470 26.916 1.00 91.94 248 GLY A O 1
ATOM 1952 N N . LEU A 1 249 ? -4.826 4.679 27.790 1.00 92.81 249 LEU A N 1
ATOM 1953 C CA . LEU A 1 249 ? -5.521 4.491 26.522 1.00 92.81 249 LEU A CA 1
ATOM 1954 C C . LEU A 1 249 ? -5.890 5.804 25.846 1.00 92.81 249 LEU A C 1
ATOM 1956 O O . LEU A 1 249 ? -5.850 5.849 24.621 1.00 92.81 249 LEU A O 1
ATOM 1960 N N . GLU A 1 250 ? -6.200 6.867 26.587 1.00 90.19 250 GLU A N 1
ATOM 1961 C CA . GLU A 1 250 ? -6.576 8.148 25.983 1.00 90.19 250 GLU A CA 1
ATOM 1962 C C . GLU A 1 250 ? -5.439 8.691 25.110 1.00 90.19 250 GLU A C 1
ATOM 1964 O O . GLU A 1 250 ? -5.622 8.951 23.920 1.00 90.19 250 GLU A O 1
ATOM 1969 N N . ASN A 1 251 ? -4.233 8.783 25.675 1.00 89.19 251 ASN A N 1
ATOM 1970 C CA . ASN A 1 251 ? -3.051 9.219 24.932 1.00 89.19 251 ASN A CA 1
ATOM 1971 C C . ASN A 1 251 ? -2.725 8.257 23.785 1.00 89.19 251 ASN A C 1
ATOM 1973 O O . ASN A 1 251 ? -2.483 8.707 22.668 1.00 89.19 251 ASN A O 1
ATOM 1977 N N . SER A 1 252 ? -2.781 6.945 24.032 1.00 92.31 252 SER A N 1
ATOM 1978 C CA . SER A 1 252 ? -2.488 5.934 23.007 1.00 92.31 252 SER A CA 1
ATOM 1979 C C . SER A 1 252 ? -3.448 6.019 21.813 1.00 92.31 252 SER A C 1
ATOM 1981 O O . SER A 1 252 ? -3.025 5.909 20.665 1.00 92.31 252 SER A O 1
ATOM 1983 N N . LEU A 1 253 ? -4.742 6.245 22.062 1.00 92.88 253 LEU A N 1
ATOM 1984 C CA . LEU A 1 253 ? -5.770 6.369 21.027 1.00 92.88 253 LEU A CA 1
ATOM 1985 C C . LEU A 1 253 ? -5.699 7.718 20.299 1.00 92.88 253 LEU A C 1
ATOM 1987 O O . LEU A 1 253 ? -5.921 7.760 19.091 1.00 92.88 253 LEU A O 1
ATOM 1991 N N . ASN A 1 254 ? -5.326 8.800 20.988 1.00 89.62 254 ASN A N 1
ATOM 1992 C CA . ASN A 1 254 ? -5.064 10.096 20.356 1.00 89.62 254 ASN A CA 1
ATOM 1993 C C . ASN A 1 254 ? -3.837 10.046 19.430 1.00 89.62 254 ASN A C 1
ATOM 1995 O O . ASN A 1 254 ? -3.884 10.546 18.305 1.00 89.62 254 ASN A O 1
ATOM 1999 N N . GLU A 1 255 ? -2.750 9.406 19.868 1.00 91.94 255 GLU A N 1
ATOM 2000 C CA . GLU A 1 255 ? -1.568 9.174 19.031 1.00 91.94 255 GLU A CA 1
ATOM 2001 C C . GLU A 1 255 ? -1.894 8.278 17.831 1.00 91.94 255 GLU A C 1
ATOM 2003 O O . GLU A 1 255 ? -1.442 8.549 16.717 1.00 91.94 255 GLU A O 1
ATOM 2008 N N . LEU A 1 256 ? -2.723 7.250 18.034 1.00 94.31 256 LEU A N 1
ATOM 2009 C CA . LEU A 1 256 ? -3.231 6.388 16.968 1.00 94.31 256 LEU A CA 1
ATOM 2010 C C . LEU A 1 256 ? -4.042 7.186 15.944 1.00 94.31 256 LEU A C 1
ATOM 2012 O O . LEU A 1 256 ? -3.823 7.020 14.745 1.00 94.31 256 LEU A O 1
ATOM 2016 N N . LEU A 1 257 ? -4.942 8.068 16.389 1.00 90.88 257 LEU A N 1
ATOM 2017 C CA . LEU A 1 257 ? -5.739 8.924 15.510 1.00 90.88 257 LEU A CA 1
ATOM 2018 C C . LEU A 1 257 ? -4.831 9.797 14.633 1.00 90.88 257 LEU A C 1
ATOM 2020 O O . LEU A 1 257 ? -4.949 9.787 13.408 1.00 90.88 257 LEU A O 1
ATOM 2024 N N . ASP A 1 258 ? -3.884 10.511 15.242 1.00 91.19 258 ASP A N 1
ATOM 2025 C CA . ASP A 1 258 ? -2.910 11.332 14.515 1.00 91.19 258 ASP A CA 1
ATOM 2026 C C . ASP A 1 258 ? -2.072 10.491 13.534 1.00 91.19 258 ASP A C 1
ATOM 2028 O O . ASP A 1 258 ? -1.848 10.885 12.383 1.00 91.19 258 ASP A O 1
ATOM 2032 N N . LEU A 1 259 ? -1.665 9.289 13.947 1.00 93.75 259 LEU A N 1
ATOM 2033 C CA . LEU A 1 259 ? -0.965 8.343 13.088 1.00 93.75 259 LEU A CA 1
ATOM 2034 C C . LEU A 1 259 ? -1.837 7.864 11.918 1.00 93.75 259 LEU A C 1
ATOM 2036 O O . LEU A 1 259 ? -1.319 7.706 10.813 1.00 93.75 259 LEU A O 1
ATOM 2040 N N . ALA A 1 260 ? -3.145 7.688 12.113 1.00 92.62 260 ALA A N 1
ATOM 2041 C CA . ALA A 1 260 ? -4.081 7.315 11.058 1.00 92.62 260 ALA A CA 1
ATOM 2042 C C . ALA A 1 260 ? -4.206 8.420 9.995 1.00 92.62 260 ALA A C 1
ATOM 2044 O O . ALA A 1 260 ? -4.131 8.132 8.797 1.00 92.62 260 ALA A O 1
ATOM 2045 N N . TYR A 1 261 ? -4.299 9.687 10.417 1.00 91.81 261 TYR A N 1
ATOM 2046 C CA . TYR A 1 261 ? -4.300 10.842 9.510 1.00 91.81 261 TYR A CA 1
ATOM 2047 C C . TYR A 1 261 ? -2.982 10.967 8.741 1.00 91.81 261 TYR A C 1
ATOM 2049 O O . TYR A 1 261 ? -2.985 11.056 7.512 1.00 91.81 261 TYR A O 1
ATOM 2057 N N . ARG A 1 262 ? -1.839 10.926 9.439 1.00 91.00 262 ARG A N 1
ATOM 2058 C CA . ARG A 1 262 ? -0.512 10.988 8.799 1.00 91.00 262 ARG A CA 1
ATOM 2059 C C . ARG A 1 262 ? -0.227 9.777 7.911 1.00 91.00 262 ARG A C 1
ATOM 2061 O O . ARG A 1 262 ? 0.518 9.897 6.942 1.00 91.00 262 ARG A O 1
ATOM 2068 N N . GLY A 1 263 ? -0.806 8.627 8.245 1.00 91.38 263 GLY A N 1
ATOM 2069 C CA . GLY A 1 263 ? -0.674 7.366 7.526 1.00 91.38 263 GLY A CA 1
ATOM 2070 C C . GLY A 1 263 ? -1.611 7.208 6.331 1.00 91.38 263 GLY A C 1
ATOM 2071 O O . GLY A 1 263 ? -1.535 6.175 5.672 1.00 91.38 263 GLY A O 1
ATOM 2072 N N . GLY A 1 264 ? -2.470 8.194 6.046 1.00 91.38 264 GLY A N 1
ATOM 2073 C CA . GLY A 1 264 ? -3.359 8.190 4.882 1.00 91.38 264 GLY A CA 1
ATOM 2074 C C . GLY A 1 264 ? -4.645 7.374 5.045 1.00 91.38 264 GLY A C 1
ATOM 2075 O O . GLY A 1 264 ? -5.354 7.161 4.067 1.00 91.38 264 GLY A O 1
ATOM 2076 N N . PHE A 1 265 ? -4.995 6.943 6.262 1.00 93.12 265 PHE A N 1
ATOM 2077 C CA . PHE A 1 265 ? -6.196 6.130 6.521 1.00 93.12 265 PHE A CA 1
ATOM 2078 C C . PHE A 1 265 ? -7.503 6.941 6.572 1.00 93.12 265 PHE A C 1
ATOM 2080 O O . PHE A 1 265 ? -8.564 6.393 6.856 1.00 93.12 265 PHE A O 1
ATOM 2087 N N . VAL A 1 266 ? -7.433 8.242 6.273 1.00 91.56 266 VAL A N 1
ATOM 2088 C CA . VAL A 1 266 ? -8.583 9.142 6.107 1.00 91.56 266 VAL A CA 1
ATOM 2089 C C . VAL A 1 266 ? -8.430 9.883 4.769 1.00 91.56 266 VAL A C 1
ATOM 2091 O O . VAL A 1 266 ? -8.038 11.055 4.752 1.00 91.56 266 VAL A O 1
ATOM 2094 N N . PRO A 1 267 ? -8.645 9.200 3.628 1.00 90.62 267 PRO A N 1
ATOM 2095 C CA . PRO A 1 267 ? -8.459 9.797 2.311 1.00 90.62 267 PRO A CA 1
ATOM 2096 C C . PRO A 1 267 ? -9.501 10.894 2.063 1.00 90.62 267 PRO A C 1
ATOM 2098 O O . PRO A 1 267 ? -10.576 10.893 2.654 1.00 90.62 267 PRO A O 1
ATOM 2101 N N . VAL A 1 268 ? -9.188 11.866 1.204 1.00 90.19 268 VAL A N 1
ATOM 2102 C CA . VAL A 1 268 ? -10.057 13.041 0.977 1.00 90.19 268 VAL A CA 1
ATOM 2103 C C . VAL A 1 268 ? -11.399 12.649 0.352 1.00 90.19 268 VAL A C 1
ATOM 2105 O O . VAL A 1 268 ? -12.425 13.249 0.654 1.00 90.19 268 VAL A O 1
ATOM 2108 N N . ASP A 1 269 ? -11.390 11.628 -0.492 1.00 92.31 269 ASP A N 1
ATOM 2109 C CA . ASP A 1 269 ? -12.528 11.080 -1.223 1.00 92.31 269 ASP A CA 1
ATOM 2110 C C . ASP A 1 269 ? -13.227 9.919 -0.497 1.00 92.31 269 ASP A C 1
ATOM 2112 O O . ASP A 1 269 ? -14.094 9.272 -1.091 1.00 92.31 269 ASP A O 1
ATOM 2116 N N . TYR A 1 270 ? -12.909 9.686 0.789 1.00 93.31 270 TYR A N 1
ATOM 2117 C CA . TYR A 1 270 ? -13.462 8.571 1.570 1.00 93.31 270 TYR A CA 1
ATOM 2118 C C . TYR A 1 270 ? -14.990 8.490 1.484 1.00 93.31 270 TYR A C 1
ATOM 2120 O O . TYR A 1 270 ? -15.533 7.398 1.383 1.00 93.31 270 TYR A O 1
ATOM 2128 N N . GLU A 1 271 ? -15.694 9.626 1.492 1.00 92.44 271 GLU A N 1
ATOM 2129 C CA . GLU A 1 271 ? -17.157 9.667 1.470 1.00 92.44 271 GLU A CA 1
ATOM 2130 C C . GLU A 1 271 ? -17.721 9.126 0.149 1.00 92.44 271 GLU A C 1
ATOM 2132 O O . GLU A 1 271 ? -18.603 8.268 0.150 1.00 92.44 271 GLU A O 1
ATOM 2137 N N . VAL A 1 272 ? -17.171 9.575 -0.983 1.00 94.81 272 VAL A N 1
ATOM 2138 C CA . VAL A 1 272 ? -17.598 9.142 -2.324 1.00 94.81 272 VAL A CA 1
ATOM 2139 C C . VAL A 1 272 ? -17.331 7.649 -2.506 1.00 94.81 272 VAL A C 1
ATOM 2141 O O . VAL A 1 272 ? -18.170 6.906 -3.022 1.00 94.81 272 VAL A O 1
ATOM 2144 N N . VAL A 1 273 ? -16.170 7.188 -2.047 1.00 94.06 273 VAL A N 1
ATOM 2145 C CA . VAL A 1 273 ? -15.766 5.786 -2.164 1.00 94.06 273 VAL A CA 1
ATOM 2146 C C . VAL A 1 273 ? -16.562 4.904 -1.211 1.00 94.06 273 VAL A C 1
ATOM 2148 O O . VAL A 1 273 ? -16.999 3.829 -1.620 1.00 94.06 273 VAL A O 1
ATOM 2151 N N . TYR A 1 274 ? -16.827 5.357 0.013 1.00 94.69 274 TYR A N 1
ATOM 2152 C CA . TYR A 1 274 ? -17.707 4.672 0.957 1.00 94.69 274 TYR A CA 1
ATOM 2153 C C . TYR A 1 274 ? -19.110 4.481 0.369 1.00 94.69 274 TYR A C 1
ATOM 2155 O O . TYR A 1 274 ? -19.613 3.359 0.324 1.00 94.69 274 TYR A O 1
ATOM 2163 N N . GLN A 1 275 ? -19.703 5.542 -0.189 1.00 93.62 275 GLN A N 1
ATOM 2164 C CA . GLN A 1 275 ? -21.012 5.480 -0.851 1.00 93.62 275 GLN A CA 1
ATOM 2165 C C . GLN A 1 275 ? -21.024 4.499 -2.035 1.00 93.62 275 GLN A C 1
ATOM 2167 O O . GLN A 1 275 ? -22.012 3.796 -2.251 1.00 93.62 275 GLN A O 1
ATOM 2172 N N . SER A 1 276 ? -19.911 4.376 -2.771 1.00 94.88 276 SER A N 1
ATOM 2173 C CA . SER A 1 276 ? -19.791 3.431 -3.894 1.00 94.88 276 SER A CA 1
ATOM 2174 C C . SER A 1 276 ? -19.902 1.953 -3.490 1.00 94.88 276 SER A C 1
ATOM 2176 O O . SER A 1 276 ? -20.207 1.111 -4.335 1.00 94.88 276 SER A O 1
ATOM 2178 N N . ILE A 1 277 ? -19.687 1.620 -2.209 1.00 95.38 277 ILE A N 1
ATOM 2179 C CA . ILE A 1 277 ? -19.823 0.250 -1.687 1.00 95.38 277 ILE A CA 1
ATOM 2180 C C . ILE A 1 277 ? -21.293 -0.204 -1.731 1.00 95.38 277 ILE A C 1
ATOM 2182 O O . ILE A 1 277 ? -21.568 -1.402 -1.844 1.00 95.38 277 ILE A O 1
ATOM 2186 N N . GLY A 1 278 ? -22.241 0.739 -1.650 1.00 91.75 278 GLY A N 1
ATOM 2187 C CA . GLY A 1 278 ? -23.679 0.461 -1.680 1.00 91.75 278 GLY A CA 1
ATOM 2188 C C . GLY A 1 278 ? -24.192 -0.286 -0.445 1.00 91.75 278 GLY A C 1
ATOM 2189 O O . GLY A 1 278 ? -25.178 -1.018 -0.536 1.00 91.75 278 GLY A O 1
ATOM 2190 N N . LYS A 1 279 ? -23.494 -0.161 0.693 1.00 90.62 279 LYS A N 1
ATOM 2191 C CA . LYS A 1 279 ? -23.849 -0.783 1.976 1.00 90.62 279 LYS A CA 1
ATOM 2192 C C . LYS A 1 279 ? -23.668 0.210 3.117 1.00 90.62 279 LYS A C 1
ATOM 2194 O O . LYS A 1 279 ? -22.619 0.242 3.753 1.00 90.62 279 LYS A O 1
ATOM 2199 N N . ASP A 1 280 ? -24.708 0.988 3.377 1.00 86.12 280 ASP A N 1
ATOM 2200 C CA . ASP A 1 280 ? -24.657 2.116 4.315 1.00 86.12 280 ASP A CA 1
ATOM 2201 C C . ASP A 1 280 ? -24.351 1.705 5.766 1.00 86.12 280 ASP A C 1
ATOM 2203 O O . ASP A 1 280 ? -23.882 2.523 6.553 1.00 86.12 280 ASP A O 1
ATOM 2207 N N . ASP A 1 281 ? -24.586 0.439 6.124 1.00 91.69 281 ASP A N 1
ATOM 2208 C CA . ASP A 1 281 ? -24.359 -0.107 7.463 1.00 91.69 281 ASP A CA 1
ATOM 2209 C C . ASP A 1 281 ? -22.974 -0.741 7.647 1.00 91.69 281 ASP A C 1
ATOM 2211 O O . ASP A 1 281 ? -22.639 -1.151 8.759 1.00 91.69 281 ASP A O 1
ATOM 2215 N N . ILE A 1 282 ? -22.168 -0.867 6.584 1.00 94.25 282 ILE A N 1
ATOM 2216 C CA . ILE A 1 282 ? -20.959 -1.695 6.631 1.00 94.25 282 ILE A CA 1
ATOM 2217 C C . ILE A 1 282 ? -19.962 -1.170 7.669 1.00 94.25 282 ILE A C 1
ATOM 2219 O O . ILE A 1 282 ? -19.427 -1.962 8.438 1.00 94.25 282 ILE A O 1
ATOM 2223 N N . ALA A 1 283 ? -19.793 0.150 7.797 1.00 92.06 283 ALA A N 1
ATOM 2224 C CA . ALA A 1 283 ? -18.915 0.740 8.810 1.00 92.06 283 ALA A CA 1
ATOM 2225 C C . ALA A 1 283 ? -19.368 0.478 10.258 1.00 92.06 283 ALA A C 1
ATOM 2227 O O . ALA A 1 283 ? -18.542 0.525 11.170 1.00 92.06 283 ALA A O 1
ATOM 2228 N N . LEU A 1 284 ? -20.655 0.181 10.462 1.00 92.56 284 LEU A N 1
ATOM 2229 C CA . LEU A 1 284 ? -21.309 0.072 11.768 1.00 92.56 284 LEU A CA 1
ATOM 2230 C C . LEU A 1 284 ? -21.391 -1.375 12.287 1.00 92.56 284 LEU A C 1
ATOM 2232 O O . LEU A 1 284 ? -21.940 -1.621 13.360 1.00 92.56 284 LEU A O 1
ATOM 2236 N N . ARG A 1 285 ? -20.859 -2.355 11.544 1.00 95.12 285 ARG A N 1
ATOM 2237 C CA . ARG A 1 285 ? -20.842 -3.773 11.940 1.00 95.12 285 ARG A CA 1
ATOM 2238 C C . ARG A 1 285 ? -19.569 -4.486 11.499 1.00 95.12 285 ARG A C 1
ATOM 2240 O O . ARG A 1 285 ? -18.880 -4.050 10.582 1.00 95.12 285 ARG A O 1
ATOM 2247 N N . LYS A 1 286 ? -19.287 -5.645 12.100 1.00 96.31 286 LYS A N 1
ATOM 2248 C CA . LYS A 1 286 ? -18.217 -6.545 11.640 1.00 96.31 286 LYS A CA 1
ATOM 2249 C C . LYS A 1 286 ? -18.654 -7.221 10.331 1.00 96.31 286 LYS A C 1
ATOM 2251 O O . LYS A 1 286 ? -19.468 -8.146 10.348 1.00 96.31 286 LYS A O 1
ATOM 2256 N N . ALA A 1 287 ? -18.164 -6.736 9.188 1.00 96.19 287 ALA A N 1
ATOM 2257 C CA . ALA A 1 287 ? -18.439 -7.347 7.887 1.00 96.19 287 ALA A CA 1
ATOM 2258 C C . ALA A 1 287 ? -17.920 -8.791 7.810 1.00 96.19 287 ALA A C 1
ATOM 2260 O O . ALA A 1 287 ? -16.882 -9.130 8.378 1.00 96.19 287 ALA A O 1
ATOM 2261 N N . SER A 1 288 ? -18.629 -9.658 7.088 1.00 96.19 288 SER A N 1
ATOM 2262 C CA . SER A 1 288 ? -18.191 -11.047 6.919 1.00 96.19 288 SER A CA 1
ATOM 2263 C C . SER A 1 288 ? -16.931 -11.142 6.052 1.00 96.19 288 SER A C 1
ATOM 2265 O O . SER A 1 288 ? -16.689 -10.298 5.191 1.00 96.19 288 SER A O 1
ATOM 2267 N N . LYS A 1 289 ? -16.164 -12.230 6.193 1.00 93.75 289 LYS A N 1
ATOM 2268 C CA . LYS A 1 289 ? -14.947 -12.467 5.394 1.00 93.75 289 LYS A CA 1
ATOM 2269 C C . LYS A 1 289 ? -15.184 -12.381 3.878 1.00 93.75 289 LYS A C 1
ATOM 2271 O O . LYS A 1 289 ? -14.337 -11.878 3.153 1.00 93.75 289 LYS A O 1
ATOM 2276 N N . LYS A 1 290 ? -16.351 -12.842 3.408 1.00 94.56 290 LYS A N 1
ATOM 2277 C CA . LYS A 1 290 ? -16.755 -12.764 1.993 1.00 94.56 290 LYS A CA 1
ATOM 2278 C C . LYS A 1 290 ? -17.014 -11.326 1.542 1.00 94.56 290 LYS A C 1
ATOM 2280 O O . LYS A 1 290 ? -16.764 -10.986 0.394 1.00 94.56 290 LYS A O 1
ATOM 2285 N N . GLU A 1 291 ? -17.582 -10.499 2.416 1.00 95.44 291 GLU A N 1
ATOM 2286 C CA . GLU A 1 291 ? -17.785 -9.084 2.106 1.00 95.44 291 GLU A CA 1
ATOM 2287 C C . GLU A 1 291 ? -16.447 -8.368 2.037 1.00 95.44 291 GLU A C 1
ATOM 2289 O O . GLU A 1 291 ? -16.189 -7.699 1.045 1.00 95.44 291 GLU A O 1
ATOM 2294 N N . LEU A 1 292 ? -15.592 -8.584 3.040 1.00 94.94 292 LEU A N 1
ATOM 2295 C CA . LEU A 1 292 ? -14.256 -8.010 3.088 1.00 94.94 292 LEU A CA 1
ATOM 2296 C C . LEU A 1 292 ? -13.467 -8.367 1.828 1.00 94.94 292 LEU A C 1
ATOM 2298 O O . LEU A 1 292 ? -13.001 -7.459 1.150 1.00 94.94 292 LEU A O 1
ATOM 2302 N N . SER A 1 293 ? -13.403 -9.645 1.435 1.00 90.50 293 SER A N 1
ATOM 2303 C CA . SER A 1 293 ? -12.640 -10.095 0.257 1.00 90.50 293 SER A CA 1
ATOM 2304 C C . SER A 1 293 ? -13.055 -9.451 -1.069 1.00 90.50 293 SER A C 1
ATOM 2306 O O . SER A 1 293 ? -12.282 -9.483 -2.019 1.00 90.50 293 SER A O 1
ATOM 2308 N N . ASN A 1 294 ? -14.269 -8.900 -1.150 1.00 93.12 294 ASN A N 1
ATOM 2309 C CA . ASN A 1 294 ? -14.776 -8.236 -2.350 1.00 93.12 294 ASN A CA 1
ATOM 2310 C C . ASN A 1 294 ? -14.508 -6.723 -2.362 1.00 93.12 294 ASN A C 1
ATOM 2312 O O . ASN A 1 294 ? -14.771 -6.080 -3.375 1.00 93.12 294 ASN A O 1
ATOM 2316 N N . LEU A 1 295 ? -14.038 -6.154 -1.251 1.00 93.56 295 LEU A N 1
ATOM 2317 C CA . LEU A 1 295 ? -13.676 -4.744 -1.152 1.00 93.56 295 LEU A CA 1
ATOM 2318 C C . LEU A 1 295 ? -12.230 -4.537 -1.595 1.00 93.56 295 LEU A C 1
ATOM 2320 O O . LEU A 1 295 ? -11.346 -5.321 -1.234 1.00 93.56 295 LEU A O 1
ATOM 2324 N N . SER A 1 296 ? -11.979 -3.450 -2.321 1.00 91.31 296 SER A N 1
ATOM 2325 C CA . SER A 1 296 ? -10.615 -2.973 -2.555 1.00 91.31 296 SER A CA 1
ATOM 2326 C C . SER A 1 296 ? -9.996 -2.418 -1.267 1.00 91.31 296 SER A C 1
ATOM 2328 O O . SER A 1 296 ? -10.702 -2.066 -0.318 1.00 91.31 296 SER A O 1
ATOM 2330 N N . ASP A 1 297 ? -8.669 -2.290 -1.238 1.00 91.81 297 ASP A N 1
ATOM 2331 C CA . ASP A 1 297 ? -7.974 -1.671 -0.103 1.00 91.81 297 ASP A CA 1
ATOM 2332 C C . ASP A 1 297 ? -8.435 -0.217 0.097 1.00 91.81 297 ASP A C 1
ATOM 2334 O O . ASP A 1 297 ? -8.687 0.203 1.222 1.00 91.81 297 ASP A O 1
ATOM 2338 N N . HIS A 1 298 ? -8.666 0.525 -0.992 1.00 92.06 298 HIS A N 1
ATOM 2339 C CA . HIS A 1 298 ? -9.182 1.895 -0.942 1.00 92.06 298 HIS A CA 1
ATOM 2340 C C . HIS A 1 298 ? -10.607 1.973 -0.360 1.00 92.06 298 HIS A C 1
ATOM 2342 O O . HIS A 1 298 ? -10.921 2.893 0.397 1.00 92.06 298 HIS A O 1
ATOM 2348 N N . GLN A 1 299 ? -11.465 0.983 -0.638 1.00 94.44 299 GLN A N 1
ATOM 2349 C CA . GLN A 1 299 ? -12.793 0.880 -0.023 1.00 94.44 299 GLN A CA 1
ATOM 2350 C C . GLN A 1 299 ? -12.714 0.540 1.470 1.00 94.44 299 GLN A C 1
ATOM 2352 O O . GLN A 1 299 ? -13.428 1.150 2.263 1.00 94.44 299 GLN A O 1
ATOM 2357 N N . LEU A 1 300 ? -11.830 -0.378 1.876 1.00 95.31 300 LEU A N 1
ATOM 2358 C CA . LEU A 1 300 ? -11.593 -0.679 3.295 1.00 95.31 300 LEU A CA 1
ATOM 2359 C C . LEU A 1 300 ? -11.072 0.544 4.055 1.00 95.31 300 LEU A C 1
ATOM 2361 O O . LEU A 1 300 ? -11.567 0.860 5.135 1.00 95.31 300 LEU A O 1
ATOM 2365 N N . VAL A 1 301 ? -10.118 1.269 3.472 1.00 94.81 301 VAL A N 1
ATOM 2366 C CA . VAL A 1 301 ? -9.622 2.519 4.050 1.00 94.81 301 VAL A CA 1
ATOM 2367 C C . VAL A 1 301 ? -10.727 3.578 4.105 1.00 94.81 301 VAL A C 1
ATOM 2369 O O . VAL A 1 301 ? -10.812 4.313 5.080 1.00 94.81 301 VAL A O 1
ATOM 2372 N N . SER A 1 302 ? -11.622 3.636 3.120 1.00 94.88 302 SER A N 1
ATOM 2373 C CA . SER A 1 302 ? -12.749 4.579 3.135 1.00 94.88 302 SER A CA 1
ATOM 2374 C C . SER A 1 302 ? -13.783 4.261 4.220 1.00 94.88 302 SER A C 1
ATOM 2376 O O . SER A 1 302 ? -14.349 5.183 4.803 1.00 94.88 302 SER A O 1
ATOM 2378 N N . ILE A 1 303 ? -13.978 2.979 4.558 1.00 95.62 303 ILE A N 1
ATOM 2379 C CA . ILE A 1 303 ? -14.756 2.568 5.739 1.00 95.62 303 ILE A CA 1
ATOM 2380 C C . ILE A 1 303 ? -14.102 3.106 7.017 1.00 95.62 303 ILE A C 1
ATOM 2382 O O . ILE A 1 303 ? -14.787 3.687 7.854 1.00 95.62 303 ILE A O 1
ATOM 2386 N N . LEU A 1 304 ? -12.784 2.956 7.166 1.00 94.56 304 LEU A N 1
ATOM 2387 C CA . LEU A 1 304 ? -12.056 3.494 8.321 1.00 94.56 304 LEU A CA 1
ATOM 2388 C C . LEU A 1 304 ? -12.126 5.026 8.371 1.00 94.56 304 LEU A C 1
ATOM 2390 O O . LEU A 1 304 ? -12.392 5.597 9.425 1.00 94.56 304 LEU A O 1
ATOM 2394 N N . GLY A 1 305 ? -11.962 5.690 7.225 1.00 93.38 305 GLY A N 1
ATOM 2395 C CA . GLY A 1 305 ? -12.111 7.136 7.086 1.00 93.38 305 GLY A CA 1
ATOM 2396 C C . GLY A 1 305 ? -13.489 7.625 7.531 1.00 93.38 305 GLY A C 1
ATOM 2397 O O . GLY A 1 305 ? -13.571 8.625 8.241 1.00 93.38 305 GLY A O 1
ATOM 2398 N N . TYR A 1 306 ? -14.550 6.882 7.196 1.00 92.69 306 TYR A N 1
ATOM 2399 C CA . TYR A 1 306 ? -15.902 7.145 7.690 1.00 92.69 306 TYR A CA 1
ATOM 2400 C C . TYR A 1 306 ? -15.961 7.065 9.220 1.00 92.69 306 TYR A C 1
ATOM 2402 O O . TYR A 1 306 ? -16.408 8.015 9.857 1.00 92.69 306 TYR A O 1
ATOM 2410 N N . GLN A 1 307 ? -15.435 5.988 9.817 1.00 91.88 307 GLN A N 1
ATOM 2411 C CA . GLN A 1 307 ? -15.411 5.822 11.277 1.00 91.88 307 GLN A CA 1
ATOM 2412 C C . GLN A 1 307 ? -14.685 6.985 11.975 1.00 91.88 307 GLN A C 1
ATOM 2414 O O . GLN A 1 307 ? -15.192 7.530 12.952 1.00 91.88 307 GLN A O 1
ATOM 2419 N N . PHE A 1 308 ? -13.518 7.403 11.473 1.00 89.38 308 PHE A N 1
ATOM 2420 C CA . PHE A 1 308 ? -12.749 8.515 12.050 1.00 89.38 308 PHE A CA 1
ATOM 2421 C C . PHE A 1 308 ? -13.416 9.885 11.884 1.00 89.38 308 PHE A C 1
ATOM 2423 O O . PHE A 1 308 ? -13.191 10.791 12.690 1.00 89.38 308 PHE A O 1
ATOM 2430 N N . ARG A 1 309 ? -14.187 10.079 10.811 1.00 85.44 309 ARG A N 1
ATOM 2431 C CA . ARG A 1 309 ? -14.880 11.344 10.538 1.00 85.44 309 ARG A CA 1
ATOM 2432 C C . ARG A 1 309 ? -16.173 11.486 11.319 1.00 85.44 309 ARG A C 1
ATOM 2434 O O . ARG A 1 309 ? -16.518 12.613 11.654 1.00 85.44 309 ARG A O 1
ATOM 2441 N N . ASP A 1 310 ? -16.811 10.380 11.673 1.00 75.12 310 ASP A N 1
ATOM 2442 C CA . ASP A 1 310 ? -17.939 10.364 12.606 1.00 75.12 310 ASP A CA 1
ATOM 2443 C C . ASP A 1 310 ? -17.538 10.968 13.975 1.00 75.12 310 ASP A C 1
ATOM 2445 O O . ASP A 1 310 ? -18.279 11.761 14.553 1.00 75.12 310 ASP A O 1
ATOM 2449 N N . ASP A 1 311 ? -16.292 10.736 14.423 1.00 69.06 311 ASP A N 1
ATOM 2450 C CA . ASP A 1 311 ? -15.751 11.299 15.676 1.00 69.06 311 ASP A CA 1
ATOM 2451 C C . ASP A 1 311 ? -15.643 12.826 15.691 1.00 69.06 311 ASP A C 1
ATOM 2453 O O . ASP A 1 311 ? -15.800 13.449 16.738 1.00 69.06 311 ASP A O 1
ATOM 2457 N N . HIS A 1 312 ? -15.418 13.458 14.531 1.00 62.75 312 HIS A N 1
ATOM 2458 C CA . HIS A 1 312 ? -15.323 14.922 14.446 1.00 62.75 312 HIS A CA 1
ATOM 2459 C C . HIS A 1 312 ? -16.624 15.628 14.861 1.00 62.75 312 HIS A C 1
ATOM 2461 O O . HIS A 1 312 ? -16.605 16.834 15.115 1.00 62.75 312 HIS A O 1
ATOM 2467 N N . PHE A 1 313 ? -17.744 14.902 14.906 1.00 54.22 313 PHE A N 1
ATOM 2468 C CA . PHE A 1 313 ? -19.057 15.437 15.251 1.00 54.22 313 PHE A CA 1
AT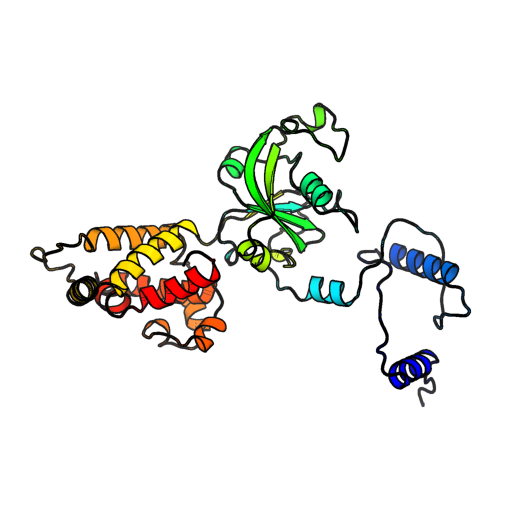OM 2469 C C . PHE A 1 313 ? -19.514 15.063 16.670 1.00 54.22 313 PHE A C 1
ATOM 2471 O O . PHE A 1 313 ? -20.382 15.746 17.215 1.00 54.22 313 PHE A O 1
ATOM 2478 N N . ASP A 1 314 ? -18.908 14.047 17.292 1.00 61.53 314 ASP A N 1
ATOM 2479 C CA . ASP A 1 314 ? -19.171 13.624 18.672 1.00 61.53 314 ASP A CA 1
ATOM 2480 C C . ASP A 1 314 ? -17.859 13.176 19.333 1.00 61.53 314 ASP A C 1
ATOM 2482 O O . ASP A 1 314 ? -17.420 12.040 19.148 1.00 61.53 314 ASP A O 1
ATOM 2486 N N . ASN A 1 315 ? -17.235 14.086 20.094 1.00 74.31 315 ASN A N 1
ATOM 2487 C CA . ASN A 1 315 ? -15.927 13.888 20.726 1.00 74.31 315 ASN A CA 1
ATOM 2488 C C . ASN A 1 315 ? -15.866 12.561 21.511 1.00 74.31 315 ASN A C 1
ATOM 2490 O O . ASN A 1 315 ? -16.526 12.381 22.547 1.00 74.31 315 ASN A O 1
ATOM 2494 N N . GLY A 1 316 ? -15.036 11.630 21.035 1.00 80.88 316 GLY A N 1
ATOM 2495 C CA . GLY A 1 316 ? -14.827 10.325 21.659 1.00 80.88 316 GLY A CA 1
ATOM 2496 C C . GLY A 1 316 ? -15.841 9.252 21.264 1.00 80.88 316 GLY A C 1
ATOM 2497 O O . GLY A 1 316 ? -15.786 8.143 21.803 1.00 80.88 316 GLY A O 1
ATOM 2498 N N . SER A 1 317 ? -16.765 9.542 20.346 1.00 84.56 317 SER A N 1
ATOM 2499 C CA . SER A 1 317 ? -17.702 8.552 19.805 1.00 84.56 317 SER A CA 1
ATOM 2500 C C . SER A 1 317 ? -16.981 7.420 19.093 1.00 84.56 317 SER A C 1
ATOM 2502 O O . SER A 1 317 ? -17.434 6.277 19.178 1.00 84.56 317 SER A O 1
ATOM 2504 N N . TRP A 1 318 ? -15.831 7.683 18.471 1.00 91.56 318 TRP A N 1
ATOM 2505 C CA . TRP A 1 318 ? -15.060 6.639 17.818 1.00 91.56 318 TRP A CA 1
ATOM 2506 C C . TRP A 1 318 ? -14.480 5.640 18.807 1.00 91.56 318 TRP A C 1
ATOM 2508 O O . TRP A 1 318 ? -14.544 4.432 18.568 1.00 91.56 318 TRP A O 1
ATOM 2518 N N . ILE A 1 319 ? -14.030 6.123 19.966 1.00 93.06 319 ILE A N 1
ATOM 2519 C CA . ILE A 1 319 ? -13.558 5.275 21.063 1.00 93.06 319 ILE A CA 1
ATOM 2520 C C . ILE A 1 319 ? -14.721 4.439 21.620 1.00 93.06 319 ILE A C 1
ATOM 2522 O O . ILE A 1 319 ? -14.635 3.208 21.655 1.00 93.06 319 ILE A O 1
ATOM 2526 N N . ARG A 1 320 ? -15.840 5.086 21.973 1.00 91.94 320 ARG A N 1
ATOM 2527 C CA . ARG A 1 320 ? -17.022 4.419 22.555 1.00 91.94 320 ARG A CA 1
ATOM 2528 C C . ARG A 1 320 ? -17.728 3.452 21.612 1.00 91.94 320 ARG A C 1
ATOM 2530 O O . ARG A 1 320 ? -18.366 2.507 22.067 1.00 91.94 320 ARG A O 1
ATOM 2537 N N . THR A 1 321 ? -17.659 3.704 20.309 1.00 90.69 321 THR A N 1
ATOM 2538 C CA . THR A 1 321 ? -18.459 2.979 19.317 1.00 90.69 321 THR A CA 1
ATOM 2539 C C . THR A 1 321 ? -17.596 2.029 18.508 1.00 90.69 321 THR A C 1
ATOM 2541 O O . THR A 1 321 ? -17.844 0.826 18.512 1.00 90.69 321 THR A O 1
ATOM 2544 N N . TYR A 1 322 ? -16.571 2.523 17.818 1.00 94.69 322 TYR A N 1
ATOM 2545 C CA . TYR A 1 322 ? -15.816 1.701 16.875 1.00 94.69 322 TYR A CA 1
ATOM 2546 C C . TYR A 1 322 ? -14.709 0.900 17.557 1.00 94.69 322 TYR A C 1
ATOM 2548 O O . TYR A 1 322 ? -14.547 -0.282 17.246 1.00 94.69 322 TYR A O 1
ATOM 2556 N N . VAL A 1 323 ? -13.977 1.495 18.503 1.00 95.50 323 VAL A N 1
ATOM 2557 C CA . VAL A 1 323 ? -12.920 0.789 19.247 1.00 95.50 323 VAL A CA 1
ATOM 2558 C C . VAL A 1 323 ? -13.530 -0.195 20.240 1.00 95.50 323 VAL A C 1
ATOM 2560 O O . VAL A 1 323 ? -13.226 -1.383 20.180 1.00 95.50 323 VAL A O 1
ATOM 2563 N N . ALA A 1 324 ? -14.446 0.267 21.093 1.00 95.31 324 ALA A N 1
ATOM 2564 C CA . ALA A 1 324 ? -15.057 -0.555 22.136 1.00 95.31 324 ALA A CA 1
ATOM 2565 C C . ALA A 1 324 ? -15.760 -1.818 21.601 1.00 95.31 324 ALA A C 1
ATOM 2567 O O . ALA A 1 324 ? -15.625 -2.899 22.174 1.00 95.31 324 ALA A O 1
ATOM 2568 N N . ASN A 1 325 ? -16.468 -1.706 20.469 1.00 95.62 325 ASN A N 1
ATOM 2569 C CA . ASN A 1 325 ? -17.154 -2.841 19.838 1.00 95.62 325 ASN A CA 1
ATOM 2570 C C . ASN A 1 325 ? -16.239 -3.676 18.916 1.00 95.62 325 ASN A C 1
ATOM 2572 O O . ASN A 1 325 ? -16.706 -4.594 18.230 1.00 95.62 325 ASN A O 1
ATOM 2576 N N . GLY A 1 326 ? -14.940 -3.361 18.857 1.00 96.38 326 GLY A N 1
ATOM 2577 C CA . GLY A 1 326 ? -13.954 -4.052 18.026 1.00 96.38 326 GLY A CA 1
ATOM 2578 C C . GLY A 1 326 ? -14.167 -3.868 16.519 1.00 96.38 326 GLY A C 1
ATOM 2579 O O . GLY A 1 326 ? -13.683 -4.679 15.730 1.00 96.38 326 GLY A O 1
ATOM 2580 N N . LEU A 1 327 ? -14.919 -2.846 16.095 1.00 96.12 327 LEU A N 1
ATOM 2581 C CA . LEU A 1 327 ? -15.149 -2.534 14.680 1.00 96.12 327 LEU A CA 1
ATOM 2582 C C . LEU A 1 327 ? -13.881 -1.978 14.033 1.00 96.12 327 LEU A C 1
ATOM 2584 O O . LEU A 1 327 ? -13.498 -2.443 12.963 1.00 96.12 327 LEU A O 1
ATOM 2588 N N . ALA A 1 328 ? -13.204 -1.040 14.701 1.00 95.75 328 ALA A N 1
ATOM 2589 C CA . ALA A 1 328 ? -11.948 -0.476 14.213 1.00 95.75 328 ALA A CA 1
ATOM 2590 C C . ALA A 1 328 ? -10.893 -1.580 14.037 1.00 95.75 328 ALA A C 1
ATOM 2592 O O . ALA A 1 328 ? -10.318 -1.717 12.957 1.00 95.75 328 ALA A O 1
AT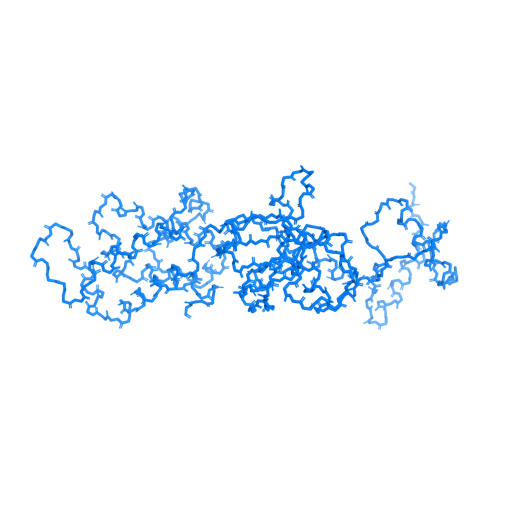OM 2593 N N . TYR A 1 329 ? -10.710 -2.429 15.060 1.00 97.38 329 TYR A N 1
ATOM 2594 C CA . TYR A 1 329 ? -9.809 -3.584 14.985 1.00 97.38 329 TYR A CA 1
ATOM 2595 C C . TYR A 1 329 ? -10.160 -4.504 13.813 1.00 97.38 329 TYR A C 1
ATOM 2597 O O . TYR A 1 329 ? -9.276 -4.866 13.049 1.00 97.38 329 TYR A O 1
ATOM 2605 N N . HIS A 1 330 ? -11.440 -4.839 13.618 1.00 97.69 330 HIS A N 1
ATOM 2606 C CA . HIS A 1 330 ? -11.885 -5.743 12.552 1.00 97.69 330 HIS A CA 1
ATOM 2607 C C . HIS A 1 330 ? -11.445 -5.289 11.151 1.00 97.69 330 HIS A C 1
ATOM 2609 O O . HIS A 1 330 ? -10.926 -6.091 10.374 1.00 97.69 330 HIS A O 1
ATOM 2615 N N . TYR A 1 331 ? -11.610 -4.003 10.832 1.00 97.25 331 TYR A N 1
ATOM 2616 C CA . TYR A 1 331 ? -11.236 -3.458 9.523 1.00 97.25 331 TYR A CA 1
ATOM 2617 C C . TYR A 1 331 ? -9.729 -3.220 9.381 1.00 97.25 331 TYR A C 1
ATOM 2619 O O . TYR A 1 331 ? -9.158 -3.541 8.336 1.00 97.25 331 TYR A O 1
ATOM 2627 N N . PHE A 1 332 ? -9.064 -2.720 10.427 1.00 97.00 332 PHE A N 1
ATOM 2628 C CA . PHE A 1 332 ? -7.608 -2.569 10.421 1.00 97.00 332 PHE A CA 1
ATOM 2629 C C . PHE A 1 332 ? -6.885 -3.917 10.352 1.00 97.00 332 PHE A C 1
ATOM 2631 O O . PHE A 1 332 ? -5.891 -4.028 9.642 1.00 97.00 332 PHE A O 1
ATOM 2638 N N . HIS A 1 333 ? -7.396 -4.951 11.022 1.00 97.19 333 HIS A N 1
ATOM 2639 C CA . HIS A 1 333 ? -6.838 -6.300 10.978 1.00 97.19 333 HIS A CA 1
ATOM 2640 C C . HIS A 1 333 ? -6.957 -6.921 9.584 1.00 97.19 333 HIS A C 1
ATOM 2642 O O . HIS A 1 333 ? -5.989 -7.495 9.098 1.00 97.19 333 HIS A O 1
ATOM 2648 N N . GLU A 1 334 ? -8.096 -6.765 8.900 1.00 96.62 334 GLU A N 1
ATOM 2649 C CA . GLU A 1 334 ? -8.235 -7.221 7.509 1.00 96.62 334 GLU A CA 1
ATOM 2650 C C . GLU A 1 334 ? -7.212 -6.535 6.589 1.00 96.62 334 GLU A C 1
ATOM 2652 O O . GLU A 1 334 ? -6.545 -7.209 5.802 1.00 96.62 334 GLU A O 1
ATOM 2657 N N . LEU A 1 335 ? -7.042 -5.212 6.704 1.00 93.69 335 LEU A N 1
ATOM 2658 C CA . LEU A 1 335 ? -6.013 -4.490 5.947 1.00 93.69 335 LEU A CA 1
ATOM 2659 C C . LEU A 1 335 ? -4.602 -4.979 6.299 1.00 93.69 335 LEU A C 1
ATOM 2661 O O . LEU A 1 335 ? -3.802 -5.251 5.404 1.00 93.69 335 LEU A O 1
ATOM 2665 N N . ALA A 1 336 ? -4.300 -5.141 7.587 1.00 93.62 336 ALA A N 1
ATOM 2666 C CA . ALA A 1 336 ? -2.990 -5.583 8.054 1.00 93.62 336 ALA A CA 1
ATOM 2667 C C . ALA A 1 336 ? -2.668 -7.005 7.571 1.00 93.62 336 ALA A C 1
ATOM 2669 O O . ALA A 1 336 ? -1.558 -7.266 7.102 1.00 93.62 336 ALA A O 1
ATOM 2670 N N . ALA A 1 337 ? -3.655 -7.904 7.572 1.00 92.06 337 ALA A N 1
ATOM 2671 C CA . ALA A 1 337 ? -3.519 -9.255 7.046 1.00 92.06 337 ALA A CA 1
ATOM 2672 C C . ALA A 1 337 ? -3.227 -9.247 5.537 1.00 92.06 337 ALA A C 1
ATOM 2674 O O . ALA A 1 337 ? -2.324 -9.954 5.082 1.00 92.06 337 ALA A O 1
ATOM 2675 N N . ARG A 1 338 ? -3.919 -8.405 4.754 1.00 89.25 338 ARG A N 1
ATOM 2676 C CA . ARG A 1 338 ? -3.647 -8.238 3.311 1.00 89.25 338 ARG A CA 1
ATOM 2677 C C . ARG A 1 338 ? -2.256 -7.698 3.026 1.00 89.25 338 ARG A C 1
ATOM 2679 O O . ARG A 1 338 ? -1.665 -8.033 2.003 1.00 89.25 338 ARG A O 1
ATOM 2686 N N . TRP A 1 339 ? -1.756 -6.823 3.891 1.00 86.44 339 TRP A N 1
ATOM 2687 C CA . TRP A 1 339 ? -0.465 -6.156 3.713 1.00 86.44 339 TRP A CA 1
ATOM 2688 C C . TRP A 1 339 ? 0.684 -6.916 4.393 1.00 86.44 339 TRP A C 1
ATOM 2690 O O . TRP A 1 339 ? 1.830 -6.458 4.375 1.00 86.44 339 TRP A O 1
ATOM 2700 N N . GLY A 1 340 ? 0.395 -8.087 4.976 1.00 85.06 340 GLY A N 1
ATOM 2701 C CA . GLY A 1 340 ? 1.375 -8.925 5.662 1.00 85.06 340 GLY A CA 1
ATOM 2702 C C . GLY A 1 340 ? 2.042 -8.195 6.827 1.00 85.06 340 GLY A C 1
ATOM 2703 O O . GLY A 1 340 ? 3.268 -8.209 6.931 1.00 85.06 340 GLY A O 1
ATOM 2704 N N . CYS A 1 341 ? 1.257 -7.468 7.620 1.00 85.69 341 CY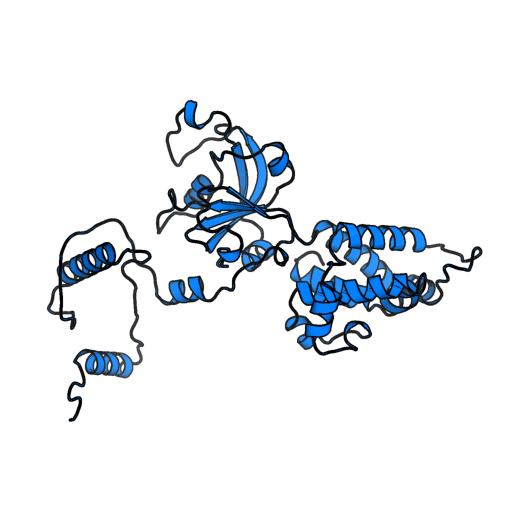S A N 1
ATOM 2705 C CA . CYS A 1 341 ? 1.702 -6.781 8.833 1.00 85.69 341 CYS A CA 1
ATOM 2706 C C . CYS A 1 341 ? 0.747 -6.955 10.025 1.00 85.69 341 CYS A C 1
ATOM 2708 O O . CYS A 1 341 ? 0.859 -6.190 10.979 1.00 85.69 341 CYS A O 1
ATOM 2710 N N . ALA A 1 342 ? -0.188 -7.909 9.937 1.00 80.00 342 ALA A N 1
ATOM 2711 C CA . ALA A 1 342 ? -0.936 -8.423 11.083 1.00 80.00 342 ALA A CA 1
ATOM 2712 C C . ALA A 1 342 ? -0.116 -9.470 11.846 1.00 80.00 342 ALA A C 1
ATOM 2714 O O . ALA A 1 342 ? 0.777 -10.091 11.220 1.00 80.00 342 ALA A O 1
#